Protein AF-A0A8R1XXV8-F1 (afdb_monomer)

Solvent-accessible surface area (backbone atoms only — not comparable to full-atom values): 10589 Å² total; per-residue (Å²): 92,75,83,50,102,50,35,38,45,46,44,66,34,34,27,50,79,80,48,73,42,49,22,69,59,52,42,51,53,48,39,52,54,52,33,52,40,26,47,53,42,43,49,45,31,54,52,20,37,74,75,70,74,32,57,32,70,28,50,42,78,75,54,98,82,57,48,75,69,52,54,56,38,22,36,42,62,72,70,32,33,68,46,43,58,30,70,58,73,68,41,67,31,32,69,55,31,68,75,61,43,18,51,68,57,51,56,46,28,54,53,45,33,52,22,33,52,44,33,51,47,27,75,75,75,42,85,74,62,66,76,53,44,46,57,30,53,51,46,45,48,53,49,43,49,49,52,50,51,53,46,62,72,41,43,67,42,49,52,54,47,63,72,52,83,74,49,70,67,58,51,49,27,50,50,47,25,51,49,46,52,52,52,46,47,51,46,39,50,45,45,50,30,33,49,52,44,53,58,78,70,109

Organism: Onchocerca volvulus (NCBI:txid6282)

Mean predicted aligned error: 5.81 Å

Secondary structure (DSSP, 8-state):
-EEETTEEE-SSEEEETTEEEEHHHHHHHHHHHHHHHHHHHHHHHHHHHHHHSSS---B----TT--HHHHHHHSBTTTTBSSHHHHHH--SB-HHHHHHTTHHHHHHHHHHHHHHHHHHHHHHT--S-GGGGHHHHHHHHHHHHHHHHHHHHHHHHHHHHHTS---HHHHHHHHHHHHHHHHHHHHHHHHHHHHHHHHTT-

pLDDT: mean 89.82, std 6.48, range [62.47, 97.38]

Nearest PDB structures (foldseek):
  6z0c-assembly4_D  TM=3.909E-01  e=2.240E+00  Escherichia coli
  6z0c-assembly1_A  TM=3.523E-01  e=3.822E+00  Escherichia coli
  6ye4-assembly1_C  TM=2.329E-01  e=4.212E+00  Serratia marcescens

Foldseek 3Di:
DCPDPAWDDALQWIGGNNDTDGLLVVLLVLLVVLLVLLVLQLVQQVVCCVPVVFRADAFLPDDPPDDPNNQSSPAPSLLLASCLCCVLVVDRGDPCCVPPSVPVVNVLSVQQSVLSVLVNCCSPPNVQPLVSLVSNLVSLVVSLVVSVVVCVVSVVSVVVQVVDDDDPVSVVSVVSSVCSSVSSVVSSVSSVSNSVSSVVVD

Structure (mmCIF, N/CA/C/O backbone):
data_AF-A0A8R1XXV8-F1
#
_entry.id   AF-A0A8R1XXV8-F1
#
loop_
_atom_site.group_PDB
_atom_site.id
_atom_site.type_symbol
_atom_site.label_atom_id
_atom_site.label_alt_id
_atom_site.label_comp_id
_atom_site.label_asym_id
_atom_site.label_entity_id
_atom_site.label_seq_id
_atom_site.pdbx_PDB_ins_code
_atom_site.Cartn_x
_atom_site.Cartn_y
_atom_site.Cartn_z
_atom_site.occupancy
_atom_site.B_iso_or_equiv
_atom_site.auth_seq_id
_atom_site.auth_comp_id
_atom_site.auth_asym_id
_atom_site.auth_atom_id
_atom_site.pdbx_PDB_model_num
ATOM 1 N N . MET A 1 1 ? -3.137 8.089 23.489 1.00 68.62 1 MET A N 1
ATOM 2 C CA . MET A 1 1 ? -1.876 8.784 23.150 1.00 68.62 1 MET A CA 1
ATOM 3 C C . MET A 1 1 ? -2.163 10.143 22.502 1.00 68.62 1 MET A C 1
ATOM 5 O O . MET A 1 1 ? -3.060 10.233 21.669 1.00 68.62 1 MET A O 1
ATOM 9 N N . LYS A 1 2 ? -1.438 11.207 22.876 1.00 65.62 2 LYS A N 1
ATOM 10 C CA . LYS A 1 2 ? -1.422 12.473 22.115 1.00 65.62 2 LYS A CA 1
ATOM 11 C C . LYS A 1 2 ? -0.234 12.408 21.154 1.00 65.62 2 LYS A C 1
ATOM 13 O O . LYS A 1 2 ? 0.890 12.350 21.632 1.00 65.62 2 LYS A O 1
ATOM 18 N N . LEU A 1 3 ? -0.485 12.356 19.846 1.00 62.47 3 LEU A N 1
ATOM 19 C CA . LEU A 1 3 ? 0.583 12.299 18.835 1.00 62.47 3 LEU A CA 1
ATOM 20 C C . LEU A 1 3 ? 1.080 13.703 18.474 1.00 62.47 3 LEU A C 1
ATOM 22 O O . LEU A 1 3 ? 2.276 13.967 18.469 1.00 62.47 3 LEU A O 1
ATOM 26 N N . CYS A 1 4 ? 0.145 14.617 18.215 1.00 63.75 4 CYS A N 1
ATOM 27 C CA . CYS A 1 4 ? 0.404 16.025 17.913 1.00 63.75 4 CYS A CA 1
ATOM 28 C C . CYS A 1 4 ? -0.626 16.905 18.636 1.00 63.75 4 CYS A C 1
ATOM 30 O O . CYS A 1 4 ? -1.601 16.392 19.190 1.00 63.75 4 CYS A O 1
ATOM 32 N N . LEU A 1 5 ? -0.456 18.232 18.576 1.00 66.81 5 LEU A N 1
ATOM 33 C CA . LEU A 1 5 ? -1.393 19.217 19.149 1.00 66.81 5 LEU A CA 1
ATOM 34 C C . LEU A 1 5 ? -2.860 18.982 18.734 1.00 66.81 5 LEU A C 1
ATOM 36 O O . LEU A 1 5 ? -3.768 19.283 19.504 1.00 66.81 5 LEU A O 1
ATOM 40 N N . PHE A 1 6 ? -3.089 18.393 17.556 1.00 76.81 6 PHE A N 1
ATOM 41 C CA . PHE A 1 6 ? -4.417 18.229 16.960 1.00 76.81 6 PHE A CA 1
ATOM 42 C C . PHE A 1 6 ? -4.928 16.784 16.879 1.00 76.81 6 PHE A C 1
ATOM 44 O O . PHE A 1 6 ? -6.094 16.585 16.539 1.00 76.81 6 PHE A O 1
ATOM 51 N N . ILE A 1 7 ? -4.089 15.781 17.171 1.00 80.81 7 ILE A N 1
ATOM 52 C CA . ILE A 1 7 ? -4.438 14.361 17.008 1.00 80.81 7 ILE A CA 1
ATOM 53 C C . ILE A 1 7 ? -4.353 13.654 18.357 1.00 80.81 7 ILE A C 1
ATOM 55 O O . ILE A 1 7 ? -3.270 13.456 18.919 1.00 80.81 7 ILE A O 1
ATOM 59 N N . ILE A 1 8 ? -5.515 13.242 18.860 1.00 82.69 8 ILE A N 1
ATOM 60 C CA . ILE A 1 8 ? -5.643 12.470 20.095 1.00 82.69 8 ILE A CA 1
ATOM 61 C C . ILE A 1 8 ? -6.236 11.115 19.749 1.00 82.69 8 ILE A C 1
ATOM 63 O O . ILE A 1 8 ? -7.421 11.012 19.435 1.00 82.69 8 ILE A O 1
ATOM 67 N N . ILE A 1 9 ? -5.429 10.069 19.875 1.00 81.19 9 ILE A N 1
ATOM 68 C CA . ILE A 1 9 ? -5.893 8.693 19.725 1.00 81.19 9 ILE A CA 1
ATOM 69 C C . ILE A 1 9 ? -6.275 8.173 21.112 1.00 81.19 9 ILE A C 1
ATOM 71 O O . ILE A 1 9 ? -5.439 8.128 22.021 1.00 81.19 9 ILE A O 1
ATOM 75 N N . LYS A 1 10 ? -7.549 7.825 21.301 1.00 82.75 10 LYS A N 1
ATOM 76 C CA . LYS A 1 10 ? -8.041 7.064 22.460 1.00 82.75 10 LYS A CA 1
ATOM 77 C C . LYS A 1 10 ? -8.450 5.670 21.986 1.00 82.75 10 LYS A C 1
ATOM 79 O O . LYS A 1 10 ? -8.710 5.493 20.801 1.00 82.75 10 LYS A O 1
ATOM 84 N N . GLU A 1 11 ? -8.605 4.730 22.914 1.00 80.06 11 GLU A N 1
ATOM 85 C CA . GLU A 1 11 ? -8.967 3.336 22.605 1.00 80.06 11 GLU A CA 1
ATOM 86 C C . GLU A 1 11 ? -10.238 3.224 21.739 1.00 80.06 11 GLU A C 1
ATOM 88 O O . GLU A 1 11 ? -10.253 2.584 20.689 1.00 80.06 11 GLU A O 1
ATOM 93 N N . LYS A 1 12 ? -11.312 3.934 22.109 1.00 84.12 12 LYS A N 1
ATOM 94 C CA . LYS A 1 12 ? -12.592 3.877 21.377 1.00 84.12 12 LYS A CA 1
ATOM 95 C C . LYS A 1 12 ? -12.639 4.774 20.133 1.00 84.12 12 LYS A C 1
ATOM 97 O O . LYS A 1 12 ? -13.215 4.391 19.111 1.00 84.12 12 LYS A O 1
ATOM 102 N N . ASN A 1 13 ? -12.104 5.988 20.246 1.00 87.25 13 ASN A N 1
ATOM 103 C CA . ASN A 1 13 ? -12.256 7.051 19.255 1.00 87.25 13 ASN A CA 1
ATOM 104 C C . ASN A 1 13 ? -10.939 7.805 19.059 1.00 87.25 13 ASN A C 1
ATOM 106 O O . ASN A 1 13 ? -10.242 8.112 20.027 1.00 87.25 13 ASN A O 1
ATOM 110 N N . THR A 1 14 ? -10.685 8.221 17.827 1.00 88.88 14 THR A N 1
ATOM 111 C CA . THR A 1 14 ? -9.602 9.133 17.474 1.00 88.88 14 THR A CA 1
ATOM 112 C C . THR A 1 14 ? -10.196 10.492 17.155 1.00 88.88 14 THR A C 1
ATOM 114 O O . THR A 1 14 ? -11.121 10.599 16.353 1.00 88.88 14 THR A O 1
ATOM 117 N N . SER A 1 15 ? -9.682 11.528 17.813 1.00 84.50 15 SER A N 1
ATOM 118 C CA . SER A 1 15 ? -10.044 12.914 17.541 1.00 84.50 15 SER A CA 1
ATOM 119 C C . SER A 1 15 ? -8.990 13.556 16.650 1.00 84.50 15 SER A C 1
ATOM 121 O O . SER A 1 15 ? -7.817 13.592 17.029 1.00 84.50 15 SER A O 1
ATOM 123 N N . VAL A 1 16 ? -9.413 14.064 15.492 1.00 81.25 16 VAL A N 1
ATOM 124 C CA . VAL A 1 16 ? -8.580 14.836 14.561 1.00 81.25 16 VAL A CA 1
ATOM 125 C C . VAL A 1 16 ? -9.166 16.237 14.463 1.00 81.25 16 VAL A C 1
ATOM 127 O O . VAL A 1 16 ? -10.311 16.394 14.046 1.00 81.25 16 VAL A O 1
ATOM 130 N N . CYS A 1 17 ? -8.414 17.256 14.883 1.00 79.94 17 CYS A N 1
ATOM 131 C CA . CYS A 1 17 ? -8.843 18.662 14.833 1.00 79.94 17 CYS A CA 1
ATOM 132 C C . CYS A 1 17 ? -10.233 18.914 15.467 1.00 79.94 17 CYS A C 1
ATOM 134 O O . CYS A 1 17 ? -10.994 19.754 15.000 1.00 79.94 17 CYS A O 1
ATOM 136 N N . GLY A 1 18 ? -10.582 18.162 16.520 1.00 78.38 18 GLY A N 1
ATOM 137 C CA . GLY A 1 18 ? -11.871 18.254 17.220 1.00 78.38 18 GLY A CA 1
ATOM 138 C C . GLY A 1 18 ? -12.952 17.275 16.740 1.00 78.38 18 GLY A C 1
ATOM 139 O O . GLY A 1 18 ? -13.916 17.041 17.469 1.00 78.38 18 GLY A O 1
ATOM 140 N N . LEU A 1 19 ? -12.785 16.638 15.576 1.00 83.81 19 LEU A N 1
ATOM 141 C CA . LEU A 1 19 ? -13.710 15.625 15.064 1.00 83.81 19 LEU A CA 1
ATOM 142 C C . LEU A 1 19 ? -13.379 14.251 15.651 1.00 83.81 19 LEU A C 1
ATOM 144 O O . LEU A 1 19 ? -12.350 13.659 15.332 1.00 83.81 19 LEU A O 1
ATOM 148 N N . SER A 1 20 ? -14.269 13.732 16.497 1.00 86.69 20 SER A N 1
ATOM 149 C CA . SER A 1 20 ? -14.131 12.419 17.136 1.00 86.69 20 SER A CA 1
ATOM 150 C C . SER A 1 20 ? -14.748 11.324 16.268 1.00 86.69 20 SER A C 1
ATOM 152 O O . SER A 1 20 ? -15.971 11.213 16.165 1.00 86.69 20 SER A O 1
ATOM 154 N N . LEU A 1 21 ? -13.904 10.493 15.661 1.00 89.00 21 LEU A N 1
ATOM 155 C CA . LEU A 1 21 ? -14.309 9.354 14.843 1.00 89.00 21 LEU A CA 1
ATOM 156 C C . LEU A 1 21 ? -14.061 8.050 15.601 1.00 89.00 21 LEU A C 1
ATOM 158 O O . LEU A 1 21 ? -13.032 7.869 16.250 1.00 89.00 21 LEU A O 1
ATOM 162 N N . LYS A 1 22 ? -15.011 7.113 15.523 1.00 90.75 22 LYS A N 1
ATOM 163 C CA . LYS A 1 22 ? -14.844 5.783 16.130 1.00 90.75 22 LYS A CA 1
ATOM 164 C C . LYS A 1 22 ? -13.737 5.029 15.401 1.00 90.75 22 LYS A C 1
ATOM 166 O O . LYS A 1 22 ? -13.814 4.892 14.178 1.00 90.75 22 LYS A O 1
ATOM 171 N N . ASN A 1 23 ? -12.798 4.447 16.147 1.00 90.75 23 ASN A N 1
ATOM 172 C CA . ASN A 1 23 ? -11.643 3.757 15.566 1.00 90.75 23 ASN A CA 1
ATOM 173 C C . ASN A 1 23 ? -12.057 2.631 14.617 1.00 90.75 23 ASN A C 1
ATOM 175 O O . ASN A 1 23 ? -11.465 2.497 13.560 1.00 90.75 23 ASN A O 1
ATOM 179 N N . ARG A 1 24 ? -13.157 1.916 14.903 1.00 91.69 24 ARG A N 1
ATOM 180 C CA . ARG A 1 24 ? -13.710 0.904 13.985 1.00 91.69 24 ARG A CA 1
ATOM 181 C C . ARG A 1 24 ? -13.948 1.442 12.567 1.00 91.69 24 ARG A C 1
ATOM 183 O O . ARG A 1 24 ? -13.602 0.768 11.607 1.00 91.69 24 ARG A O 1
ATOM 190 N N . HIS A 1 25 ? -14.538 2.632 12.425 1.00 93.19 25 HIS A N 1
ATOM 191 C CA . HIS A 1 25 ? -14.833 3.198 11.101 1.00 93.19 25 HIS A CA 1
ATOM 192 C C . HIS A 1 25 ? -13.556 3.652 10.402 1.00 93.19 25 HIS A C 1
ATOM 194 O O . HIS A 1 25 ? -13.398 3.410 9.212 1.00 93.19 25 HIS A O 1
ATOM 200 N N . LEU A 1 26 ? -12.632 4.253 11.155 1.00 93.81 26 LEU A N 1
ATOM 201 C CA . LEU A 1 26 ? -11.317 4.606 10.636 1.00 93.81 26 LEU A CA 1
ATOM 202 C C . LEU A 1 26 ? -10.571 3.364 10.144 1.00 93.81 26 LEU A C 1
ATOM 204 O O . LEU A 1 26 ? -10.103 3.363 9.014 1.00 93.81 26 LEU A O 1
ATOM 208 N N . CYS A 1 27 ? -10.536 2.286 10.931 1.00 95.00 27 CYS A N 1
ATOM 209 C CA . CYS A 1 27 ? -9.932 1.020 10.526 1.00 95.00 27 CYS A CA 1
ATOM 210 C C . CYS A 1 27 ? -10.563 0.469 9.247 1.00 95.00 27 CYS A C 1
ATOM 212 O O . CYS A 1 27 ? -9.825 0.010 8.391 1.00 95.00 27 CYS A O 1
ATOM 214 N N . ILE A 1 28 ? -11.892 0.531 9.086 1.00 95.31 28 ILE A N 1
ATOM 215 C CA . ILE A 1 28 ? -12.554 0.087 7.847 1.00 95.31 28 ILE A CA 1
ATOM 216 C C . ILE A 1 28 ? -12.080 0.930 6.659 1.00 95.31 28 ILE A C 1
ATOM 218 O O . ILE A 1 28 ? -11.680 0.372 5.644 1.00 95.31 28 ILE A O 1
ATOM 222 N N . ILE A 1 29 ? -12.089 2.259 6.785 1.00 95.88 29 ILE A N 1
ATOM 223 C CA . ILE A 1 29 ? -11.677 3.168 5.706 1.00 95.88 29 ILE A CA 1
ATOM 224 C C . ILE A 1 29 ? -10.211 2.928 5.332 1.00 95.88 29 ILE A C 1
ATOM 226 O O . ILE A 1 29 ? -9.900 2.724 4.160 1.00 95.88 29 ILE A O 1
ATOM 230 N N . PHE A 1 30 ? -9.315 2.903 6.319 1.00 96.19 30 PHE A N 1
ATOM 231 C CA . PHE A 1 30 ? -7.892 2.667 6.093 1.00 96.19 30 PHE A CA 1
ATOM 232 C C . PHE A 1 30 ? -7.615 1.269 5.536 1.00 96.19 30 PHE A C 1
ATOM 234 O O . PHE A 1 30 ? -6.817 1.138 4.613 1.00 96.19 30 PHE A O 1
ATOM 241 N N . ALA A 1 31 ? -8.310 0.241 6.032 1.00 96.62 31 ALA A N 1
ATOM 242 C CA . ALA A 1 31 ? -8.183 -1.115 5.518 1.00 96.62 31 ALA A CA 1
ATOM 243 C C . ALA A 1 31 ? -8.644 -1.211 4.061 1.00 96.62 31 ALA A C 1
ATOM 245 O O . ALA A 1 31 ? -7.959 -1.852 3.277 1.00 96.62 31 ALA A O 1
ATOM 246 N N . ILE A 1 32 ? -9.741 -0.547 3.669 1.00 97.38 32 ILE A N 1
ATOM 247 C CA . ILE A 1 32 ? -10.183 -0.499 2.265 1.00 97.38 32 ILE A CA 1
ATOM 248 C C . ILE A 1 32 ? -9.123 0.184 1.398 1.00 97.38 32 ILE A C 1
ATOM 250 O O . ILE A 1 32 ? -8.724 -0.370 0.378 1.00 97.38 32 ILE A O 1
ATOM 254 N N . LEU A 1 33 ? -8.643 1.364 1.802 1.00 96.44 33 LEU A N 1
ATOM 255 C CA . LEU A 1 33 ? -7.650 2.113 1.029 1.00 96.44 33 LEU A CA 1
ATOM 256 C C . LEU A 1 33 ? -6.349 1.318 0.860 1.00 96.44 33 LEU A C 1
ATOM 258 O O . LEU A 1 33 ? -5.871 1.159 -0.260 1.00 96.44 33 LEU A O 1
ATOM 262 N N . GLN A 1 34 ? -5.816 0.752 1.944 1.00 96.38 34 GLN A N 1
ATOM 263 C CA . GLN A 1 34 ? -4.594 -0.047 1.882 1.00 96.38 34 GLN A CA 1
ATOM 264 C C . GLN A 1 34 ? -4.808 -1.371 1.136 1.00 96.38 34 GLN A C 1
ATOM 266 O O . GLN A 1 34 ? -3.904 -1.837 0.445 1.00 96.38 34 GLN A O 1
ATOM 271 N N . PHE A 1 35 ? -6.003 -1.963 1.216 1.00 97.12 35 PHE A N 1
ATOM 272 C CA . PHE A 1 35 ? -6.349 -3.157 0.448 1.00 97.12 35 PHE A CA 1
ATOM 273 C C . PHE A 1 35 ? -6.348 -2.871 -1.054 1.00 97.12 35 PHE A C 1
ATOM 275 O O . PHE A 1 35 ? -5.814 -3.669 -1.817 1.00 97.12 35 PHE A O 1
ATOM 282 N N . LEU A 1 36 ? -6.867 -1.717 -1.485 1.00 96.94 36 LEU A N 1
ATOM 283 C CA . LEU A 1 36 ? -6.808 -1.302 -2.889 1.00 96.94 36 LEU A CA 1
ATOM 284 C C . LEU A 1 36 ? -5.366 -1.098 -3.367 1.00 96.94 36 LEU A C 1
ATOM 286 O O . LEU A 1 36 ? -5.025 -1.539 -4.464 1.00 96.94 36 LEU A O 1
ATOM 290 N N . VAL A 1 37 ? -4.508 -0.484 -2.547 1.00 96.06 37 VAL A N 1
ATOM 291 C CA . VAL A 1 37 ? -3.074 -0.315 -2.848 1.00 96.06 37 VAL A CA 1
ATOM 292 C C . VAL A 1 37 ? -2.387 -1.677 -2.990 1.00 96.06 37 VAL A C 1
ATOM 294 O O . VAL A 1 37 ? -1.725 -1.936 -3.996 1.00 96.06 37 VAL A O 1
ATOM 297 N N . ALA A 1 38 ? -2.594 -2.581 -2.028 1.00 96.00 38 ALA A N 1
ATOM 298 C CA . ALA A 1 38 ? -2.012 -3.922 -2.041 1.00 96.00 38 ALA A CA 1
ATOM 299 C C . ALA A 1 38 ? -2.508 -4.766 -3.225 1.00 96.00 38 ALA A C 1
ATOM 301 O O . ALA A 1 38 ? -1.705 -5.413 -3.898 1.00 96.00 38 ALA A O 1
ATOM 302 N N . LEU A 1 39 ? -3.804 -4.698 -3.541 1.00 96.19 39 LEU A N 1
ATOM 303 C CA . LEU A 1 39 ? -4.392 -5.396 -4.681 1.00 96.19 39 LEU A CA 1
ATOM 304 C C . LEU A 1 39 ? -3.868 -4.845 -6.010 1.00 96.19 39 LEU A C 1
ATOM 306 O O . LEU A 1 39 ? -3.536 -5.619 -6.903 1.00 96.19 39 LEU A O 1
ATOM 310 N N . THR A 1 40 ? -3.733 -3.524 -6.131 1.00 96.12 40 THR A N 1
ATOM 311 C CA . THR A 1 40 ? -3.143 -2.887 -7.318 1.00 96.12 40 THR A CA 1
ATOM 312 C C . THR A 1 40 ? -1.698 -3.344 -7.513 1.00 96.12 40 THR A C 1
ATOM 314 O O . THR A 1 40 ? -1.315 -3.707 -8.623 1.00 96.12 40 THR A O 1
ATOM 317 N N . SER A 1 41 ? -0.914 -3.425 -6.435 1.00 95.12 41 SER A N 1
ATOM 318 C CA . SER A 1 41 ? 0.448 -3.964 -6.498 1.00 95.12 41 SER A CA 1
ATOM 319 C C . SER A 1 41 ? 0.478 -5.454 -6.854 1.00 95.12 41 SER A C 1
ATOM 321 O O . SER A 1 41 ? 1.336 -5.895 -7.614 1.00 95.12 41 SER A O 1
ATOM 323 N N . LEU A 1 42 ? -0.481 -6.248 -6.374 1.00 95.25 42 LEU A N 1
ATOM 324 C CA . LEU A 1 42 ? -0.606 -7.651 -6.773 1.00 95.25 42 LEU A CA 1
ATOM 325 C C . LEU A 1 42 ? -0.934 -7.788 -8.272 1.00 95.25 42 LEU A C 1
ATOM 327 O O . LEU A 1 42 ? -0.403 -8.672 -8.943 1.00 95.25 42 LEU A O 1
ATOM 331 N N . ILE A 1 43 ? -1.750 -6.879 -8.818 1.00 95.50 43 ILE A N 1
ATOM 332 C CA . ILE A 1 43 ? -2.039 -6.803 -10.257 1.00 95.50 43 ILE A CA 1
ATOM 333 C C . ILE A 1 43 ? -0.775 -6.450 -11.058 1.00 95.50 43 ILE A C 1
ATOM 335 O O . ILE A 1 43 ? -0.589 -7.013 -12.136 1.00 95.50 43 ILE A O 1
ATOM 339 N N . GLN A 1 44 ? 0.127 -5.601 -10.541 1.00 94.94 44 GLN A N 1
ATOM 340 C CA . GLN A 1 44 ? 1.428 -5.345 -11.188 1.00 94.94 44 GLN A CA 1
ATOM 341 C C . GLN A 1 44 ? 2.232 -6.639 -11.360 1.00 94.94 44 GLN A C 1
ATOM 343 O O . GLN A 1 44 ? 2.742 -6.903 -12.448 1.00 94.94 44 GLN A O 1
ATOM 348 N N . HIS A 1 45 ? 2.288 -7.480 -10.323 1.00 94.62 45 HIS A N 1
ATOM 349 C CA . HIS A 1 45 ? 2.947 -8.786 -10.403 1.00 94.62 45 HIS A CA 1
ATOM 350 C C . HIS A 1 45 ? 2.253 -9.725 -11.396 1.00 94.62 45 HIS A C 1
ATOM 352 O O . HIS A 1 45 ? 2.919 -10.334 -12.231 1.00 94.62 45 HIS A O 1
ATOM 358 N N . ALA A 1 46 ? 0.920 -9.818 -11.357 1.00 94.00 46 ALA A N 1
ATOM 359 C CA . ALA A 1 46 ? 0.162 -10.650 -12.292 1.00 94.00 46 ALA A CA 1
ATOM 360 C C . ALA A 1 46 ? 0.408 -10.241 -13.756 1.00 94.00 46 ALA A C 1
ATOM 362 O O . ALA A 1 46 ? 0.674 -11.092 -14.605 1.00 94.00 46 ALA A O 1
ATOM 363 N N . TYR A 1 47 ? 0.390 -8.936 -14.037 1.00 94.56 47 TYR A N 1
ATOM 364 C CA . TYR A 1 47 ? 0.666 -8.390 -15.363 1.00 94.56 47 TYR A CA 1
ATOM 365 C C . TYR A 1 47 ? 2.120 -8.628 -15.799 1.00 94.56 47 TYR A C 1
ATOM 367 O O . TYR A 1 47 ? 2.363 -9.053 -16.930 1.00 94.56 47 TYR A O 1
ATOM 375 N N . SER A 1 48 ? 3.086 -8.424 -14.895 1.00 94.06 48 SER A N 1
ATOM 376 C CA . SER A 1 48 ? 4.502 -8.711 -15.149 1.00 94.06 48 SER A CA 1
ATOM 377 C C . SER A 1 48 ? 4.729 -10.179 -15.512 1.00 94.06 48 SER A C 1
ATOM 379 O O . SER A 1 48 ? 5.370 -10.473 -16.520 1.00 94.06 48 SER A O 1
ATOM 381 N N . MET A 1 49 ? 4.154 -11.106 -14.742 1.00 93.75 49 MET A N 1
ATOM 382 C CA . MET A 1 49 ? 4.286 -12.539 -15.005 1.00 93.75 49 MET A CA 1
ATOM 383 C C . MET A 1 49 ? 3.667 -12.924 -16.348 1.00 93.75 49 MET A C 1
ATOM 385 O O . MET A 1 49 ? 4.272 -13.683 -17.099 1.00 93.75 49 MET A O 1
ATOM 389 N N . GLN A 1 50 ? 2.500 -12.368 -16.685 1.00 93.25 50 GLN A N 1
ATOM 390 C CA . GLN A 1 50 ? 1.814 -12.679 -17.937 1.00 93.25 50 GLN A CA 1
ATOM 391 C C . GLN A 1 50 ? 2.560 -12.158 -19.174 1.00 93.25 50 GLN A C 1
ATOM 393 O O . GLN A 1 50 ? 2.579 -12.833 -20.202 1.00 93.25 50 GLN A O 1
ATOM 398 N N . LYS A 1 51 ? 3.138 -10.952 -19.106 1.00 92.62 51 LYS A N 1
ATOM 399 C CA . LYS A 1 51 ? 3.741 -10.290 -20.274 1.00 92.62 51 LYS A CA 1
ATOM 400 C C . LYS A 1 51 ? 5.248 -10.501 -20.393 1.00 92.62 51 LYS A C 1
ATOM 402 O O . LYS A 1 51 ? 5.752 -10.660 -21.501 1.00 92.62 51 LYS A O 1
ATOM 407 N N . HIS A 1 52 ? 5.964 -10.475 -19.273 1.00 90.88 52 HIS A N 1
ATOM 408 C CA . HIS A 1 52 ? 7.427 -10.484 -19.237 1.00 90.88 52 HIS A CA 1
ATOM 409 C C . HIS A 1 52 ? 8.013 -11.814 -18.743 1.00 90.88 52 HIS A C 1
ATOM 411 O O . HIS A 1 52 ? 9.227 -11.981 -18.799 1.00 90.88 52 HIS A O 1
ATOM 417 N N . ASN A 1 53 ? 7.185 -12.766 -18.282 1.00 90.12 53 ASN A N 1
ATOM 418 C CA . ASN A 1 53 ? 7.624 -14.013 -17.631 1.00 90.12 53 ASN A CA 1
ATOM 419 C C . ASN A 1 53 ? 8.572 -13.786 -16.437 1.00 90.12 53 ASN A C 1
ATOM 421 O O . ASN A 1 53 ? 9.344 -14.668 -16.063 1.00 90.12 53 ASN A O 1
ATOM 425 N N . THR A 1 54 ? 8.512 -12.607 -15.823 1.00 90.94 54 THR A N 1
ATOM 426 C CA . THR A 1 54 ? 9.269 -12.253 -14.622 1.00 90.94 54 THR A CA 1
ATOM 427 C C . THR A 1 54 ? 8.311 -11.825 -13.521 1.00 90.94 54 THR A C 1
ATOM 429 O O . THR A 1 54 ? 7.209 -11.334 -13.781 1.00 90.94 54 THR A O 1
ATOM 432 N N . ILE A 1 55 ? 8.731 -12.011 -12.270 1.00 89.44 55 ILE A N 1
ATOM 433 C CA . ILE A 1 55 ? 7.893 -11.731 -11.098 1.00 89.44 55 ILE A CA 1
ATOM 434 C C . ILE A 1 55 ? 7.567 -10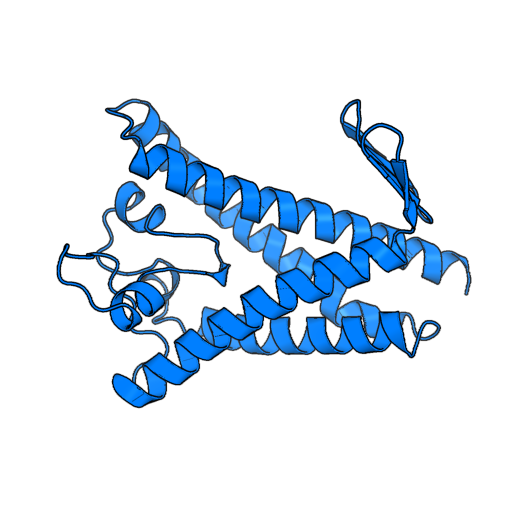.238 -11.007 1.00 89.44 55 ILE A C 1
ATOM 436 O O . ILE A 1 55 ? 6.432 -9.874 -10.689 1.00 89.44 55 ILE A O 1
ATOM 440 N N . PHE A 1 56 ? 8.539 -9.373 -11.306 1.00 89.31 56 PHE A N 1
ATOM 441 C CA . PHE A 1 56 ? 8.333 -7.931 -11.331 1.00 89.31 56 PHE A CA 1
ATOM 442 C C . PHE A 1 56 ? 9.314 -7.200 -12.264 1.00 89.31 56 PHE A C 1
ATOM 444 O O . PHE A 1 56 ? 10.348 -6.702 -11.837 1.00 89.31 56 PHE A O 1
ATOM 451 N N . ALA A 1 57 ? 8.979 -7.092 -13.550 1.00 87.88 57 ALA A N 1
ATOM 452 C CA . ALA A 1 57 ? 9.707 -6.267 -14.511 1.00 87.88 57 ALA A CA 1
ATOM 453 C C . ALA A 1 57 ? 9.390 -4.778 -14.305 1.00 87.88 57 ALA A C 1
ATOM 455 O O . ALA A 1 57 ? 8.494 -4.240 -14.954 1.00 87.88 57 ALA A O 1
ATOM 456 N N . CYS A 1 58 ? 10.138 -4.106 -13.429 1.00 88.25 58 CYS A N 1
ATOM 457 C CA . CYS A 1 58 ? 10.082 -2.651 -13.307 1.00 88.25 58 CYS A CA 1
ATOM 458 C C . CYS A 1 58 ? 11.339 -1.989 -13.865 1.00 88.25 58 CYS A C 1
ATOM 460 O O . CYS A 1 58 ? 12.439 -2.186 -13.346 1.00 88.25 58 CYS A O 1
ATOM 462 N N . GLN A 1 59 ? 11.135 -1.117 -14.850 1.00 87.12 59 GLN A N 1
ATOM 463 C CA . GLN A 1 59 ? 12.136 -0.174 -15.334 1.00 87.12 59 GLN A CA 1
ATOM 464 C C . GLN A 1 59 ? 11.682 1.237 -14.972 1.00 87.12 59 GLN A C 1
ATOM 466 O O . GLN A 1 59 ? 10.612 1.671 -15.388 1.00 87.12 59 GLN A O 1
ATOM 471 N N . SER A 1 60 ? 12.486 1.950 -14.186 1.00 80.75 60 SER A N 1
ATOM 472 C CA . SER A 1 60 ? 12.160 3.301 -13.712 1.00 80.75 60 SER A CA 1
ATOM 473 C C . SER A 1 60 ? 12.466 4.390 -14.744 1.00 80.75 60 SER A C 1
ATOM 475 O O . SER A 1 60 ? 12.010 5.525 -14.600 1.00 80.75 60 SER A O 1
ATOM 477 N N . ASN A 1 61 ? 13.218 4.055 -15.797 1.00 79.56 61 ASN A N 1
ATOM 478 C CA . ASN A 1 61 ? 13.585 4.978 -16.864 1.00 79.56 61 ASN A CA 1
ATOM 479 C C . ASN A 1 61 ? 12.408 5.200 -17.830 1.00 79.56 61 ASN A C 1
ATOM 481 O O . ASN A 1 61 ? 12.318 4.582 -18.892 1.00 79.56 61 ASN A O 1
ATOM 485 N N . LEU A 1 62 ? 11.477 6.062 -17.428 1.00 80.44 62 LEU A N 1
ATOM 486 C CA . LEU A 1 62 ? 10.328 6.441 -18.241 1.00 80.44 62 LEU A CA 1
ATOM 487 C C . LEU A 1 62 ? 10.729 7.477 -19.297 1.00 80.44 62 LEU A C 1
ATOM 489 O O . LEU A 1 62 ? 11.255 8.543 -18.990 1.00 80.44 62 LEU A O 1
ATOM 493 N N . THR A 1 63 ? 10.413 7.180 -20.556 1.00 80.94 63 THR A N 1
ATOM 494 C CA . THR A 1 63 ? 10.481 8.139 -21.669 1.00 80.94 63 THR A CA 1
ATOM 495 C C . THR A 1 63 ? 9.130 8.833 -21.867 1.00 80.94 63 THR A C 1
ATOM 497 O O . THR A 1 63 ? 8.093 8.291 -21.480 1.00 80.94 63 THR A O 1
ATOM 500 N N . THR A 1 64 ? 9.096 9.997 -22.525 1.00 79.19 64 THR A N 1
ATOM 501 C CA . THR A 1 64 ? 7.838 10.705 -22.855 1.00 79.19 64 THR A CA 1
ATOM 502 C C . THR A 1 64 ? 6.898 9.901 -23.764 1.00 79.19 64 THR A C 1
ATOM 504 O O . THR A 1 64 ? 5.711 10.204 -23.834 1.00 79.19 64 THR A O 1
ATOM 507 N N . SER A 1 65 ? 7.407 8.863 -24.433 1.00 84.25 65 SER A N 1
ATOM 508 C CA . SER A 1 65 ? 6.650 7.929 -25.274 1.00 84.25 65 SER A CA 1
ATOM 509 C C . SER A 1 65 ? 6.177 6.661 -24.552 1.00 84.25 65 SER A C 1
ATOM 511 O O . SER A 1 65 ? 5.620 5.779 -25.204 1.00 84.25 65 SER A O 1
ATOM 513 N N . SER A 1 66 ? 6.418 6.531 -23.244 1.00 85.94 66 SER A N 1
ATOM 514 C CA . SER A 1 66 ? 6.085 5.304 -22.507 1.00 85.94 66 SER A CA 1
ATOM 515 C C . SER A 1 66 ? 4.576 5.080 -22.463 1.00 85.94 66 SER A C 1
ATOM 517 O O . SER A 1 66 ? 3.786 5.994 -22.225 1.00 85.94 66 SER A O 1
ATOM 519 N N . THR A 1 67 ? 4.164 3.837 -22.672 1.00 89.81 67 THR A N 1
ATOM 520 C CA . THR A 1 67 ? 2.759 3.440 -22.597 1.00 89.81 67 THR A CA 1
ATOM 521 C C . THR A 1 67 ? 2.258 3.462 -21.151 1.00 89.81 67 THR A C 1
ATOM 523 O O . THR A 1 67 ? 3.019 3.257 -20.206 1.00 89.81 67 THR A O 1
ATOM 526 N N . ALA A 1 68 ? 0.945 3.625 -20.953 1.00 87.94 68 ALA A N 1
ATOM 527 C CA . ALA A 1 68 ? 0.344 3.596 -19.614 1.00 87.94 68 ALA A CA 1
ATOM 528 C C . ALA A 1 68 ? 0.664 2.301 -18.837 1.00 87.94 68 ALA A C 1
ATOM 530 O O . ALA A 1 68 ? 0.770 2.321 -17.615 1.00 87.94 68 ALA A O 1
ATOM 531 N N . ALA A 1 69 ? 0.854 1.180 -19.538 1.00 88.50 69 ALA A N 1
ATOM 532 C CA . ALA A 1 69 ? 1.206 -0.092 -18.917 1.00 88.50 69 ALA A CA 1
ATOM 533 C C . ALA A 1 69 ? 2.683 -0.171 -18.485 1.00 88.50 69 ALA A C 1
ATOM 535 O O . ALA A 1 69 ? 2.990 -0.819 -17.488 1.00 88.50 69 ALA A O 1
ATOM 536 N N . GLU A 1 70 ? 3.590 0.490 -19.207 1.00 88.75 70 GLU A N 1
ATOM 537 C CA . GLU A 1 70 ? 4.991 0.642 -18.789 1.00 88.75 70 GLU A CA 1
ATOM 538 C C . GLU A 1 70 ? 5.089 1.584 -17.591 1.00 88.75 70 GLU A C 1
ATOM 540 O O . GLU A 1 70 ? 5.740 1.245 -16.609 1.00 88.75 70 GLU A O 1
ATOM 545 N N . MET A 1 71 ? 4.351 2.702 -17.610 1.00 89.50 71 MET A N 1
ATOM 546 C CA . MET A 1 71 ? 4.225 3.592 -16.450 1.00 89.50 71 MET A CA 1
ATOM 547 C C . MET A 1 71 ? 3.672 2.859 -15.227 1.00 89.50 71 MET A C 1
ATOM 549 O O . MET A 1 71 ? 4.177 3.029 -14.122 1.00 89.50 71 MET A O 1
ATOM 553 N N . PHE A 1 72 ? 2.665 2.004 -15.423 1.00 91.56 72 PHE A N 1
ATOM 554 C CA . PHE A 1 72 ? 2.113 1.189 -14.349 1.00 91.56 72 PHE A CA 1
ATOM 555 C C . PHE A 1 72 ? 3.164 0.268 -13.729 1.00 91.56 72 PHE A C 1
ATOM 557 O O . PHE A 1 72 ? 3.198 0.168 -12.514 1.00 91.56 72 PHE A O 1
ATOM 564 N N . LEU A 1 73 ? 4.032 -0.379 -14.512 1.00 92.00 73 LEU A N 1
ATOM 565 C CA . LEU A 1 73 ? 5.100 -1.236 -13.976 1.00 92.00 73 LEU A CA 1
ATOM 566 C C . LEU A 1 73 ? 6.294 -0.455 -13.405 1.00 92.00 73 LEU A C 1
ATOM 568 O O . LEU A 1 73 ? 6.972 -0.968 -12.521 1.00 92.00 73 LEU A O 1
ATOM 572 N N . ALA A 1 74 ? 6.537 0.769 -13.879 1.00 90.44 74 ALA A N 1
ATOM 573 C CA . ALA A 1 74 ? 7.646 1.619 -13.446 1.00 90.44 74 ALA A CA 1
ATOM 574 C C . ALA A 1 74 ? 7.484 2.197 -12.030 1.00 90.44 74 ALA A C 1
ATOM 576 O O . ALA A 1 74 ? 8.460 2.661 -11.440 1.00 90.44 74 ALA A O 1
ATOM 577 N N . TYR A 1 75 ? 6.264 2.194 -11.485 1.00 90.88 75 TYR A N 1
ATOM 578 C CA . TYR A 1 75 ? 5.975 2.719 -10.153 1.00 90.88 75 TYR A CA 1
ATOM 579 C C . TYR A 1 75 ? 5.865 1.608 -9.111 1.00 90.88 75 TYR A C 1
ATOM 581 O O . TYR A 1 75 ? 5.134 0.632 -9.278 1.00 90.88 75 TYR A O 1
ATOM 589 N N . ASP A 1 76 ? 6.531 1.774 -7.973 1.00 91.12 76 ASP A N 1
ATOM 590 C CA . ASP A 1 76 ? 6.353 0.903 -6.818 1.00 91.12 76 ASP A CA 1
ATOM 591 C C . ASP A 1 76 ? 5.204 1.427 -5.945 1.00 91.12 76 ASP A C 1
ATOM 593 O O . ASP A 1 76 ? 5.380 2.182 -4.986 1.00 91.12 76 ASP A O 1
ATOM 597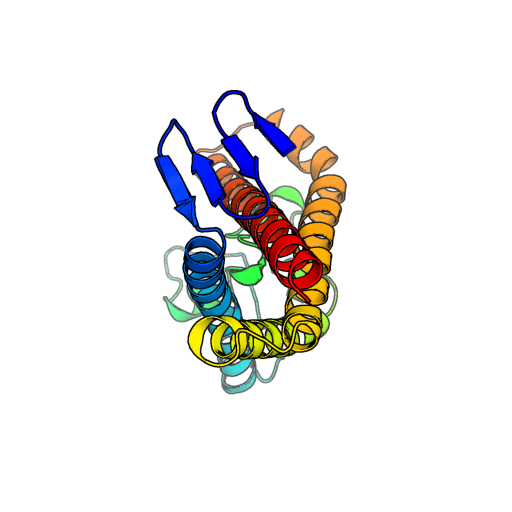 N N . ILE A 1 77 ? 3.987 1.026 -6.316 1.00 93.00 77 ILE A N 1
ATOM 598 C CA . ILE A 1 77 ? 2.747 1.499 -5.691 1.00 93.00 77 ILE A CA 1
ATOM 599 C C . ILE A 1 77 ? 2.674 1.091 -4.215 1.00 93.00 77 ILE A C 1
ATOM 601 O O . ILE A 1 77 ? 2.182 1.867 -3.397 1.00 93.00 77 ILE A O 1
ATOM 605 N N . ILE A 1 78 ? 3.180 -0.096 -3.851 1.00 92.75 78 ILE A N 1
ATOM 606 C CA . ILE A 1 78 ? 3.127 -0.569 -2.461 1.00 92.75 78 ILE A CA 1
ATOM 607 C C . ILE A 1 78 ? 4.132 0.157 -1.571 1.00 92.75 78 ILE A C 1
ATOM 609 O O . ILE A 1 78 ? 3.912 0.226 -0.374 1.00 92.75 78 ILE A O 1
ATOM 613 N N . ILE A 1 79 ? 5.211 0.728 -2.099 1.00 91.50 79 ILE A N 1
ATOM 614 C CA . ILE A 1 79 ? 6.157 1.537 -1.308 1.00 91.50 79 ILE A CA 1
ATOM 615 C C . ILE A 1 79 ? 5.866 3.043 -1.448 1.00 91.50 79 ILE A C 1
ATOM 617 O O . ILE A 1 79 ? 6.454 3.855 -0.738 1.00 91.50 79 ILE A O 1
ATOM 621 N N . PHE A 1 80 ? 4.905 3.425 -2.297 1.00 92.31 80 PHE A N 1
ATOM 622 C CA . PHE A 1 80 ? 4.655 4.814 -2.703 1.00 92.31 80 PHE A CA 1
ATOM 623 C C . PHE A 1 80 ? 5.884 5.459 -3.361 1.00 92.31 80 PHE A C 1
ATOM 625 O O . PHE A 1 80 ? 6.113 6.662 -3.237 1.00 92.31 80 PHE A O 1
ATOM 632 N N . ASP A 1 81 ? 6.677 4.656 -4.071 1.00 90.62 81 ASP A N 1
ATOM 633 C CA . ASP A 1 81 ? 7.853 5.111 -4.801 1.00 90.62 81 ASP A CA 1
ATOM 634 C C . ASP A 1 81 ? 7.524 5.263 -6.292 1.00 90.62 81 ASP A C 1
ATOM 636 O O . ASP A 1 81 ? 7.413 4.300 -7.050 1.00 90.62 81 ASP A O 1
ATOM 640 N N . TYR A 1 82 ? 7.364 6.519 -6.705 1.00 89.94 82 TYR A N 1
ATOM 641 C CA . TYR A 1 82 ? 7.057 6.920 -8.079 1.00 89.94 82 TYR A CA 1
ATOM 642 C C . TYR A 1 82 ? 8.316 7.401 -8.825 1.00 89.94 82 TYR A C 1
ATOM 644 O O . TYR A 1 82 ? 8.277 8.385 -9.561 1.00 89.94 82 TYR A O 1
ATOM 652 N N . GLY A 1 83 ? 9.452 6.733 -8.600 1.00 87.75 83 GLY A N 1
ATOM 653 C CA . GLY A 1 83 ? 10.752 7.091 -9.183 1.00 87.75 83 GLY A CA 1
ATOM 654 C C . GLY A 1 83 ? 11.657 7.896 -8.245 1.00 87.75 83 GLY A C 1
ATOM 655 O O . GLY A 1 83 ? 12.679 8.431 -8.676 1.00 87.75 83 GLY A O 1
ATOM 656 N N . LEU A 1 84 ? 11.313 7.964 -6.959 1.00 89.00 84 LEU A N 1
ATOM 657 C CA . LEU A 1 84 ? 12.134 8.571 -5.920 1.00 89.00 84 LEU A CA 1
ATOM 658 C C . LEU A 1 84 ? 13.429 7.771 -5.728 1.00 89.00 84 LEU A C 1
ATOM 660 O O . LEU A 1 84 ? 14.517 8.344 -5.780 1.00 89.00 84 LEU A O 1
ATOM 664 N N . MET A 1 85 ? 13.334 6.446 -5.569 1.00 88.44 85 MET A N 1
ATOM 665 C CA . MET A 1 85 ? 14.517 5.610 -5.311 1.00 88.44 85 MET A CA 1
ATOM 666 C C . MET A 1 85 ? 15.455 5.555 -6.514 1.00 88.44 85 MET A C 1
ATOM 668 O O . MET A 1 85 ? 16.670 5.583 -6.335 1.00 88.44 85 MET A O 1
ATOM 672 N N . HIS A 1 86 ? 14.906 5.584 -7.731 1.00 86.94 86 HIS A N 1
ATOM 673 C CA . HIS A 1 86 ? 15.687 5.717 -8.962 1.00 86.94 86 HIS A CA 1
ATOM 674 C C . HIS A 1 86 ? 16.600 6.951 -8.930 1.00 86.94 86 HIS A C 1
ATOM 676 O O . HIS A 1 86 ? 17.787 6.842 -9.224 1.00 86.94 86 HIS A O 1
ATOM 682 N N . ARG A 1 87 ? 16.076 8.114 -8.518 1.00 86.00 87 ARG A N 1
ATOM 683 C CA . ARG A 1 87 ? 16.847 9.369 -8.461 1.00 86.00 87 ARG A CA 1
ATOM 684 C C . ARG A 1 87 ? 17.872 9.392 -7.332 1.00 86.00 87 ARG A C 1
ATOM 686 O O . ARG A 1 87 ? 18.950 9.946 -7.499 1.00 86.00 87 ARG A O 1
ATOM 693 N N . ILE A 1 88 ? 17.533 8.802 -6.189 1.00 88.50 88 ILE A N 1
ATOM 694 C CA . ILE A 1 88 ? 18.378 8.806 -4.987 1.00 88.50 88 ILE A CA 1
ATOM 695 C C . ILE A 1 88 ? 19.530 7.802 -5.105 1.00 88.50 88 ILE A C 1
ATOM 697 O O . ILE A 1 88 ? 20.659 8.100 -4.716 1.00 88.50 88 ILE A O 1
ATOM 701 N N . LEU A 1 89 ? 19.239 6.595 -5.595 1.00 86.25 89 LEU A N 1
ATOM 702 C CA . LEU A 1 89 ? 20.194 5.486 -5.661 1.00 86.25 89 LEU A CA 1
ATOM 703 C C . LEU A 1 89 ? 20.853 5.349 -7.039 1.00 86.25 89 LEU A C 1
ATOM 705 O O . LEU A 1 89 ? 21.855 4.650 -7.157 1.00 86.25 89 LEU A O 1
ATOM 709 N N . GLY A 1 90 ? 20.305 5.991 -8.075 1.00 84.31 90 GLY A N 1
ATOM 710 C CA . GLY A 1 90 ? 20.796 5.876 -9.449 1.00 84.31 90 GLY A CA 1
ATOM 711 C C . GLY A 1 90 ? 20.505 4.520 -10.103 1.00 84.31 90 GLY A C 1
ATOM 712 O O . GLY A 1 90 ? 21.186 4.147 -11.055 1.00 84.31 90 GLY A O 1
ATOM 713 N N . THR A 1 91 ? 19.531 3.751 -9.602 1.00 85.81 91 THR A N 1
ATOM 714 C CA . THR A 1 91 ? 19.208 2.401 -10.103 1.00 85.81 91 THR A CA 1
ATOM 715 C C . THR A 1 91 ? 18.24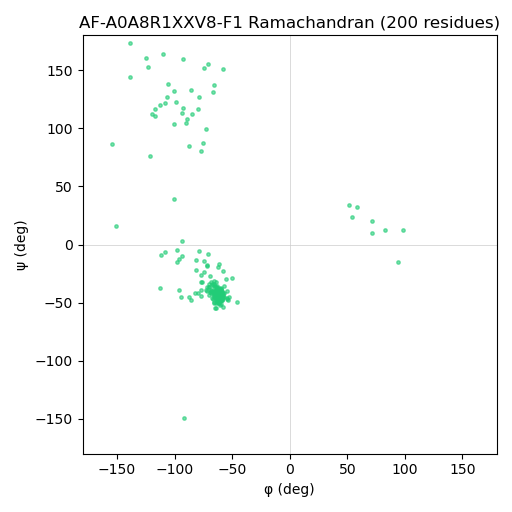6 2.457 -11.286 1.00 85.81 91 THR A C 1
ATOM 717 O O . THR A 1 91 ? 17.216 3.112 -11.201 1.00 85.81 91 THR A O 1
ATOM 720 N N . THR A 1 92 ? 18.500 1.733 -12.377 1.00 86.31 92 THR A N 1
ATOM 721 C CA . THR A 1 92 ? 17.621 1.704 -13.575 1.00 86.31 92 THR A CA 1
ATOM 722 C C . THR A 1 92 ? 16.287 0.976 -13.374 1.00 86.31 92 THR A C 1
ATOM 724 O O . THR A 1 92 ? 15.416 0.998 -14.245 1.00 86.31 92 THR A O 1
ATOM 727 N N . GLU A 1 93 ? 16.135 0.310 -12.236 1.00 87.12 93 GLU A N 1
ATOM 728 C CA . GLU A 1 93 ? 14.994 -0.523 -11.878 1.00 87.12 93 GLU A CA 1
ATOM 729 C C . GLU A 1 93 ? 14.402 -0.058 -10.541 1.00 87.12 93 GLU A C 1
ATOM 731 O O . GLU A 1 93 ? 15.077 0.618 -9.752 1.00 87.12 93 GLU A O 1
ATOM 736 N N . CYS A 1 94 ? 13.146 -0.432 -10.271 1.00 87.56 94 CYS A N 1
ATOM 737 C CA . CYS A 1 94 ? 12.535 -0.225 -8.954 1.00 87.56 94 CYS A CA 1
ATOM 738 C C . CYS A 1 94 ? 13.348 -0.922 -7.860 1.00 87.56 94 CYS A C 1
ATOM 740 O O . CYS A 1 94 ? 13.883 -2.007 -8.084 1.00 87.56 94 CYS A O 1
ATOM 742 N N . ILE A 1 95 ? 13.317 -0.378 -6.640 1.00 86.12 95 ILE A N 1
ATOM 743 C CA . ILE A 1 95 ? 14.028 -0.947 -5.488 1.00 86.12 95 ILE A CA 1
ATOM 744 C C . ILE A 1 95 ? 13.675 -2.419 -5.230 1.00 86.12 95 ILE A C 1
ATOM 746 O O . ILE A 1 95 ? 14.562 -3.225 -4.967 1.00 86.12 95 ILE A O 1
ATOM 750 N N . ALA A 1 96 ? 12.399 -2.795 -5.367 1.00 85.00 96 ALA A N 1
ATOM 751 C CA . ALA A 1 96 ? 11.966 -4.177 -5.191 1.00 85.00 96 ALA A CA 1
ATOM 752 C C . ALA A 1 96 ? 12.570 -5.114 -6.247 1.00 85.00 96 ALA A C 1
ATOM 754 O O . ALA A 1 96 ? 13.045 -6.189 -5.912 1.00 85.00 96 ALA A O 1
ATOM 755 N N . ASN A 1 97 ? 12.607 -4.702 -7.516 1.00 88.31 97 ASN A N 1
ATOM 756 C CA . ASN A 1 97 ? 13.238 -5.513 -8.556 1.00 88.31 97 ASN A CA 1
ATOM 757 C C . ASN A 1 97 ? 14.765 -5.571 -8.367 1.00 88.31 97 ASN A C 1
ATOM 759 O O . ASN A 1 97 ? 15.359 -6.640 -8.454 1.00 88.31 97 ASN A O 1
ATOM 763 N N . TYR A 1 98 ? 15.376 -4.439 -8.012 1.00 86.12 98 TYR A N 1
ATOM 764 C CA . TYR A 1 98 ? 16.816 -4.313 -7.801 1.00 86.12 98 TYR A CA 1
ATOM 765 C C . TYR A 1 98 ? 17.343 -5.183 -6.647 1.00 86.12 98 TYR A C 1
ATOM 767 O O . TYR A 1 98 ? 18.446 -5.718 -6.737 1.00 86.12 98 TYR A O 1
ATOM 775 N N . LEU A 1 99 ? 16.581 -5.325 -5.555 1.00 86.31 99 LEU A N 1
ATOM 776 C CA . LEU A 1 99 ? 17.017 -6.091 -4.384 1.00 86.31 99 LEU A CA 1
ATOM 777 C C . LEU A 1 99 ? 16.859 -7.606 -4.559 1.00 86.31 99 LEU A C 1
ATOM 779 O O . LEU A 1 99 ? 17.734 -8.353 -4.124 1.00 86.31 99 LEU A O 1
ATOM 783 N N . ASP A 1 100 ? 15.747 -8.070 -5.135 1.00 87.62 100 ASP A N 1
ATOM 784 C CA . ASP A 1 100 ? 15.416 -9.502 -5.153 1.00 87.62 100 ASP A CA 1
ATOM 785 C C . ASP A 1 100 ? 14.581 -9.972 -6.359 1.00 87.62 100 ASP A C 1
ATOM 787 O O . ASP A 1 100 ? 13.972 -11.044 -6.321 1.00 87.62 100 ASP A O 1
ATOM 791 N N . GLY A 1 101 ? 14.501 -9.175 -7.427 1.00 87.81 101 GLY A N 1
ATOM 792 C CA . GLY A 1 101 ? 13.650 -9.465 -8.584 1.00 87.81 101 GLY A CA 1
ATOM 793 C C . GLY A 1 101 ? 12.144 -9.306 -8.317 1.00 87.81 101 GLY A C 1
ATOM 794 O O . GLY A 1 101 ? 11.317 -9.738 -9.124 1.00 87.81 101 GLY A O 1
ATOM 795 N N . GLY A 1 102 ? 11.766 -8.734 -7.168 1.00 89.94 102 GLY A N 1
ATOM 796 C CA . GLY A 1 102 ? 10.389 -8.546 -6.721 1.00 89.94 102 GLY A CA 1
ATOM 797 C C . GLY A 1 102 ? 9.752 -9.763 -6.046 1.00 89.94 102 GLY A C 1
ATOM 798 O O . GLY A 1 102 ? 8.532 -9.765 -5.854 1.00 89.94 102 GLY A O 1
ATOM 799 N N . PHE A 1 103 ? 10.523 -10.795 -5.681 1.00 92.19 103 PHE A N 1
ATOM 800 C CA . PHE A 1 103 ? 9.987 -12.013 -5.060 1.00 92.19 103 PHE A CA 1
ATOM 801 C C . PHE A 1 103 ? 9.380 -11.747 -3.675 1.00 92.19 103 PHE A C 1
ATOM 803 O O . PHE A 1 103 ? 8.202 -12.046 -3.451 1.00 92.19 103 PHE A O 1
ATOM 810 N N . MET A 1 104 ? 10.139 -11.143 -2.756 1.00 91.06 104 MET A N 1
ATOM 811 C CA . MET A 1 104 ? 9.656 -10.787 -1.419 1.00 91.06 104 MET A CA 1
ATOM 812 C C . MET A 1 104 ? 8.496 -9.816 -1.521 1.00 91.06 104 MET A C 1
ATOM 814 O O . MET A 1 104 ? 7.523 -9.965 -0.788 1.00 91.06 104 MET A O 1
ATOM 818 N N . ARG A 1 105 ? 8.543 -8.870 -2.466 1.00 91.75 105 ARG A N 1
ATOM 819 C CA . ARG A 1 105 ? 7.428 -7.949 -2.708 1.00 91.75 105 ARG A CA 1
ATOM 820 C C . ARG A 1 105 ? 6.157 -8.691 -3.125 1.00 91.75 105 ARG A C 1
ATOM 822 O O . ARG A 1 105 ? 5.092 -8.387 -2.593 1.00 91.75 105 ARG A O 1
ATOM 829 N N . SER A 1 106 ? 6.249 -9.681 -4.009 1.00 93.56 106 SER A N 1
ATOM 830 C CA . SER A 1 106 ? 5.093 -10.482 -4.428 1.00 93.56 106 SER A CA 1
ATOM 831 C C . SER A 1 106 ? 4.490 -11.266 -3.256 1.00 93.56 106 SER A C 1
ATOM 833 O O . SER A 1 106 ? 3.282 -11.202 -3.014 1.00 93.56 106 SER A O 1
ATOM 835 N N . VAL A 1 107 ? 5.329 -11.962 -2.477 1.00 94.44 107 VAL A N 1
ATOM 836 C CA . VAL A 1 107 ? 4.895 -12.703 -1.275 1.00 94.44 107 VAL A CA 1
ATOM 837 C C . VAL A 1 107 ? 4.292 -11.754 -0.235 1.00 94.44 107 VAL A C 1
ATOM 839 O O . VAL A 1 107 ? 3.265 -12.060 0.383 1.00 94.44 107 VAL A O 1
ATOM 842 N N . TRP A 1 108 ? 4.880 -10.568 -0.083 1.00 93.94 108 TRP A N 1
ATOM 843 C CA . TRP A 1 108 ? 4.367 -9.517 0.784 1.00 93.94 108 TRP A CA 1
ATOM 844 C C . TRP A 1 108 ? 2.986 -9.041 0.339 1.00 93.94 108 TRP A C 1
ATOM 846 O O . TRP A 1 108 ? 2.060 -9.020 1.140 1.00 93.94 108 TRP A O 1
ATOM 856 N N . CYS A 1 109 ? 2.804 -8.720 -0.944 1.00 95.31 109 CYS A N 1
ATOM 857 C CA . CYS A 1 109 ? 1.520 -8.256 -1.472 1.00 95.31 109 CYS A CA 1
ATOM 858 C C . CYS A 1 109 ? 0.423 -9.308 -1.289 1.00 95.31 109 CYS A C 1
ATOM 860 O O . CYS A 1 109 ? -0.700 -8.963 -0.917 1.00 95.31 109 CYS A O 1
ATOM 862 N N . LEU A 1 110 ? 0.741 -10.588 -1.499 1.00 95.88 110 LEU A N 1
ATOM 863 C CA . LEU A 1 110 ? -0.203 -11.689 -1.314 1.00 95.88 110 LEU A CA 1
ATOM 864 C C . LEU A 1 110 ? -0.614 -11.847 0.156 1.00 95.88 110 LEU A C 1
ATOM 866 O O . LEU A 1 110 ? -1.808 -11.911 0.468 1.00 95.88 110 LEU A O 1
ATOM 870 N N . SER A 1 111 ? 0.358 -11.876 1.068 1.00 96.75 111 SER A N 1
ATOM 871 C CA . SER A 1 111 ? 0.099 -12.018 2.507 1.00 96.75 111 SER A CA 1
ATOM 872 C C . SER A 1 111 ? -0.592 -10.783 3.097 1.00 96.75 111 SER A C 1
ATOM 874 O O . SER A 1 111 ? -1.562 -10.921 3.845 1.00 96.75 111 SER A O 1
ATOM 876 N N . HIS A 1 112 ? -0.179 -9.575 2.703 1.00 96.88 112 HIS A N 1
ATOM 877 C CA . HIS A 1 112 ? -0.776 -8.319 3.161 1.00 96.88 112 HIS A CA 1
ATOM 878 C C . HIS A 1 112 ? -2.210 -8.171 2.654 1.00 96.88 112 HIS A C 1
ATOM 880 O O . HIS A 1 112 ? -3.103 -7.934 3.467 1.00 96.88 112 HIS A O 1
ATOM 886 N N . SER A 1 113 ? -2.472 -8.429 1.367 1.00 96.69 113 SER A N 1
ATOM 887 C CA . SER A 1 113 ? -3.837 -8.409 0.813 1.00 96.69 113 SER A CA 1
ATOM 888 C C . SER A 1 113 ? -4.750 -9.406 1.526 1.00 96.69 113 SER A C 1
ATOM 890 O O . SER A 1 113 ? -5.866 -9.058 1.905 1.00 96.69 113 SER A O 1
ATOM 892 N N . SER A 1 114 ? -4.260 -10.622 1.785 1.00 96.69 114 SER A N 1
ATOM 893 C CA . SER A 1 114 ? -5.016 -11.645 2.520 1.00 96.69 114 SER A CA 1
ATOM 894 C C . SER A 1 114 ? -5.311 -11.210 3.959 1.00 96.69 114 SER A C 1
ATOM 896 O O . SER A 1 114 ? -6.439 -11.345 4.432 1.00 96.69 114 SER A O 1
ATOM 898 N N . SER A 1 115 ? -4.327 -10.625 4.649 1.00 97.12 115 SER A N 1
ATOM 899 C CA . SER A 1 115 ? -4.504 -10.121 6.016 1.00 97.12 115 SER A CA 1
ATOM 900 C C . SER A 1 115 ? -5.504 -8.960 6.094 1.00 97.12 115 SER A C 1
ATOM 902 O O . SER A 1 115 ? -6.339 -8.926 6.996 1.00 97.12 115 SER A O 1
ATOM 904 N N . LEU A 1 116 ? -5.481 -8.044 5.120 1.00 97.06 116 LEU A N 1
ATOM 905 C CA . LEU A 1 116 ? -6.410 -6.917 5.037 1.00 97.06 116 LEU A CA 1
ATOM 906 C C . LEU A 1 116 ? -7.823 -7.382 4.683 1.00 97.06 116 LEU A C 1
ATOM 908 O O . LEU A 1 116 ? -8.793 -6.869 5.234 1.00 97.06 116 LEU A O 1
ATOM 912 N N . PHE A 1 117 ? -7.954 -8.393 3.826 1.00 96.19 117 PHE A N 1
ATOM 913 C CA . PHE A 1 117 ? -9.242 -9.012 3.536 1.00 96.19 117 PHE A CA 1
ATOM 914 C C . PHE A 1 117 ? -9.865 -9.642 4.792 1.00 96.19 117 PHE A C 1
ATOM 916 O O . PHE A 1 117 ? -11.027 -9.379 5.107 1.00 96.19 117 PHE A O 1
ATOM 923 N N . LEU A 1 118 ? -9.076 -10.398 5.565 1.00 95.06 118 LEU A N 1
ATOM 924 C CA . LEU A 1 118 ? -9.509 -10.938 6.859 1.00 95.06 118 LEU A CA 1
ATOM 925 C C . LEU A 1 118 ? -9.892 -9.829 7.848 1.00 95.06 118 LEU A C 1
ATOM 927 O O . LEU A 1 118 ? -10.917 -9.941 8.521 1.00 95.06 118 LEU A O 1
ATOM 931 N N . LEU A 1 119 ? -9.124 -8.736 7.894 1.00 96.06 119 LEU A N 1
ATOM 932 C CA . LEU A 1 119 ? -9.446 -7.569 8.714 1.00 96.06 119 LEU A CA 1
ATOM 933 C C . LEU A 1 119 ? -10.789 -6.948 8.322 1.00 96.06 119 LEU A C 1
ATOM 935 O O . LEU A 1 119 ? -11.591 -6.631 9.197 1.00 96.06 119 LEU A O 1
ATOM 939 N N . LEU A 1 120 ? -11.065 -6.787 7.027 1.00 95.88 120 LEU A N 1
ATOM 940 C CA . LEU A 1 120 ? -12.342 -6.250 6.554 1.00 95.88 120 LEU A CA 1
ATOM 941 C C . LEU A 1 120 ? -13.510 -7.150 6.966 1.00 95.88 120 LEU A C 1
ATOM 943 O O . LEU A 1 120 ? -14.519 -6.648 7.463 1.00 95.88 120 LEU A O 1
ATOM 947 N N . ILE A 1 121 ? -13.357 -8.472 6.851 1.00 94.19 121 ILE A N 1
ATOM 948 C CA . ILE A 1 121 ? -14.363 -9.432 7.327 1.00 94.19 121 ILE A CA 1
ATOM 949 C C . ILE A 1 121 ? -14.569 -9.302 8.843 1.00 94.19 121 ILE A C 1
ATOM 951 O O . ILE A 1 121 ? -15.711 -9.241 9.305 1.00 94.19 121 ILE A O 1
ATOM 955 N N . ALA A 1 122 ? -13.487 -9.206 9.620 1.00 93.12 122 ALA A N 1
ATOM 956 C CA . ALA A 1 122 ? -13.546 -9.024 11.069 1.00 93.12 122 ALA A CA 1
ATOM 957 C C . ALA A 1 122 ? -14.290 -7.734 11.451 1.00 93.12 122 ALA A C 1
ATOM 959 O O . ALA A 1 122 ? -15.201 -7.735 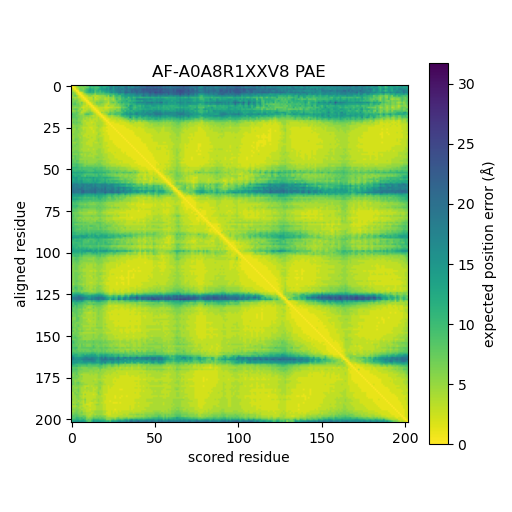12.278 1.00 93.12 122 ALA A O 1
ATOM 960 N N . LEU A 1 123 ? -13.946 -6.621 10.803 1.00 92.88 123 LEU A N 1
ATOM 961 C CA . LEU A 1 123 ? -14.514 -5.314 11.111 1.00 92.88 123 LEU A CA 1
ATOM 962 C C . LEU A 1 123 ? -15.980 -5.188 10.696 1.00 92.88 123 LEU A C 1
ATOM 964 O O . LEU A 1 123 ? -16.729 -4.482 11.378 1.00 92.88 123 LEU A O 1
ATOM 968 N N . LEU A 1 124 ? -16.396 -5.834 9.604 1.00 92.38 124 LEU A N 1
ATOM 969 C CA . LEU A 1 124 ? -17.761 -5.745 9.079 1.00 92.38 124 LEU A CA 1
ATOM 970 C C . LEU A 1 124 ? -18.699 -6.780 9.709 1.00 92.38 124 LEU A C 1
ATOM 972 O O . LEU A 1 124 ? -19.793 -6.409 10.134 1.00 92.38 124 LEU A O 1
ATOM 976 N N . PHE A 1 125 ? -18.264 -8.038 9.826 1.00 90.44 125 PHE A N 1
ATOM 977 C CA . PHE A 1 125 ? -19.131 -9.163 10.192 1.00 90.44 125 PHE A CA 1
ATOM 978 C C . PHE A 1 125 ? -18.816 -9.773 11.566 1.00 90.44 125 PHE A C 1
ATOM 980 O O . PHE A 1 125 ? -19.740 -10.147 12.288 1.00 90.44 125 PHE A O 1
ATOM 987 N N . LEU A 1 126 ? -17.539 -9.871 11.956 1.00 84.06 126 LEU A N 1
ATOM 988 C CA . LEU A 1 126 ? -17.101 -10.652 13.123 1.00 84.06 126 LEU A CA 1
ATOM 989 C C . LEU A 1 126 ? -16.365 -9.790 14.159 1.00 84.06 126 LEU A C 1
ATOM 991 O O . LEU A 1 126 ? -15.152 -9.877 14.315 1.00 84.06 126 LEU A O 1
ATOM 995 N N . THR A 1 127 ? -17.103 -8.993 14.934 1.00 73.19 127 THR A N 1
ATOM 996 C CA . THR A 1 127 ? -16.497 -8.052 15.900 1.00 73.19 127 THR A CA 1
ATOM 997 C C . THR A 1 127 ? -16.009 -8.681 17.210 1.00 73.19 127 THR A C 1
ATOM 999 O O . THR A 1 127 ? -15.486 -7.963 18.055 1.00 73.19 127 THR A O 1
ATOM 1002 N N . LYS A 1 128 ? -16.260 -9.976 17.438 1.00 77.00 128 LYS A N 1
ATOM 1003 C CA . LYS A 1 128 ? -15.924 -10.680 18.690 1.00 77.00 128 LYS A CA 1
ATOM 1004 C C . LYS A 1 128 ? -14.574 -11.415 18.674 1.00 77.00 128 LYS A C 1
ATOM 1006 O O . LYS A 1 128 ? -13.868 -11.312 19.670 1.00 77.00 128 LYS A O 1
ATOM 1011 N N . PRO A 1 129 ? -14.196 -12.175 17.625 1.00 85.00 129 PRO A N 1
ATOM 1012 C CA . PRO A 1 129 ? -12.919 -12.886 17.629 1.00 85.00 129 PRO A CA 1
ATOM 1013 C C . PRO A 1 129 ? -11.739 -11.921 17.458 1.00 85.00 129 PRO A C 1
ATOM 1015 O O . PRO A 1 129 ? -11.392 -11.544 16.341 1.00 85.00 129 PRO A O 1
ATOM 1018 N N . VAL A 1 130 ? -11.086 -11.557 18.563 1.00 87.19 130 VAL A N 1
ATOM 1019 C CA . VAL A 1 130 ? -9.924 -10.651 18.546 1.00 87.19 130 VAL A CA 1
ATOM 1020 C C . VAL A 1 130 ? -8.724 -11.247 17.802 1.00 87.19 130 VAL A C 1
ATOM 1022 O O . VAL A 1 130 ? -8.016 -10.530 17.096 1.00 87.19 130 VAL A O 1
ATOM 1025 N N . TRP A 1 131 ? -8.555 -12.570 17.847 1.00 89.88 131 TRP A N 1
ATOM 1026 C CA . TRP A 1 131 ? -7.505 -13.286 17.111 1.00 89.88 131 TRP A CA 1
ATOM 1027 C C . TRP A 1 131 ? -7.563 -13.073 15.587 1.00 89.88 131 TRP A C 1
ATOM 1029 O O . TRP A 1 131 ? -6.542 -13.185 14.914 1.00 89.88 131 TRP A O 1
ATOM 1039 N N . LEU A 1 132 ? -8.725 -12.702 15.032 1.00 91.44 132 LEU A N 1
ATOM 1040 C CA . LEU A 1 132 ? -8.873 -12.408 13.603 1.00 91.44 132 LEU A CA 1
ATOM 1041 C C . LEU A 1 132 ? -8.207 -11.077 13.200 1.00 91.44 132 LEU A C 1
ATOM 1043 O O . LEU A 1 132 ? -7.917 -10.864 12.025 1.00 91.44 132 LEU A O 1
ATOM 1047 N N . LEU A 1 133 ? -7.926 -10.193 14.165 1.00 92.81 133 LEU A N 1
ATOM 1048 C CA . LEU A 1 133 ? -7.193 -8.941 13.947 1.00 92.81 133 LEU A CA 1
ATOM 1049 C C . LEU A 1 133 ? -5.672 -9.155 13.903 1.00 92.81 133 LEU A C 1
ATOM 1051 O O . LEU A 1 133 ? -4.962 -8.326 13.334 1.00 92.81 133 LEU A O 1
ATOM 1055 N N . TRP A 1 134 ? -5.161 -10.251 14.478 1.00 94.69 134 TRP A N 1
ATOM 1056 C CA . TRP A 1 134 ? -3.720 -10.496 14.623 1.00 94.69 134 TRP A CA 1
ATOM 1057 C C . TRP A 1 134 ? -2.949 -10.523 13.300 1.00 94.69 134 TRP A C 1
ATOM 1059 O O . TRP A 1 134 ? -1.915 -9.856 13.234 1.00 94.69 134 TRP A O 1
ATOM 1069 N N . PRO A 1 135 ? -3.413 -11.210 12.233 1.00 96.00 135 PRO A N 1
ATOM 1070 C CA . PRO A 1 135 ? -2.685 -11.219 10.966 1.00 96.00 135 PRO A CA 1
ATOM 1071 C C . PRO A 1 135 ? -2.497 -9.809 10.408 1.00 96.00 135 PRO A C 1
ATOM 1073 O O . PRO A 1 135 ? -1.414 -9.463 9.946 1.00 96.00 135 PRO A O 1
ATOM 1076 N N . ALA A 1 136 ? -3.532 -8.974 10.493 1.00 96.06 136 ALA A N 1
ATOM 1077 C CA . ALA A 1 136 ? -3.470 -7.609 9.998 1.00 96.06 136 ALA A CA 1
ATOM 1078 C C . ALA A 1 136 ? -2.617 -6.704 10.891 1.00 96.06 136 ALA A C 1
ATOM 1080 O O . ALA A 1 136 ? -1.858 -5.898 10.367 1.00 96.06 136 ALA A O 1
ATOM 1081 N N . LEU A 1 137 ? -2.685 -6.855 12.218 1.00 96.31 137 LEU A N 1
ATOM 1082 C CA . LEU A 1 137 ? -1.815 -6.130 13.150 1.00 96.31 137 LEU A CA 1
ATOM 1083 C C . LEU A 1 137 ? -0.342 -6.428 12.884 1.00 96.31 137 LEU A C 1
ATOM 1085 O O . LEU A 1 137 ? 0.458 -5.497 12.795 1.00 96.31 137 LEU A O 1
ATOM 1089 N N . LEU A 1 138 ? 0.003 -7.706 12.722 1.00 96.69 138 LEU A N 1
ATOM 1090 C CA . LEU A 1 138 ? 1.366 -8.133 12.432 1.00 96.69 138 LEU A CA 1
ATOM 1091 C C . LEU A 1 138 ? 1.817 -7.592 11.073 1.00 96.69 138 LEU A C 1
ATOM 1093 O O . LEU A 1 138 ? 2.802 -6.860 11.015 1.00 96.69 138 LEU A O 1
ATOM 1097 N N . MET A 1 139 ? 1.060 -7.857 10.004 1.00 96.38 139 MET A N 1
ATOM 1098 C CA . MET A 1 139 ? 1.429 -7.424 8.651 1.00 96.38 139 MET A CA 1
ATOM 1099 C C . MET A 1 139 ? 1.521 -5.902 8.525 1.00 96.38 139 MET A C 1
ATOM 1101 O O . MET A 1 139 ? 2.483 -5.394 7.956 1.00 96.38 139 MET A O 1
ATOM 1105 N N . GLN A 1 140 ? 0.569 -5.156 9.090 1.00 96.94 140 GLN A N 1
ATOM 1106 C CA . GLN A 1 140 ? 0.559 -3.695 9.021 1.00 96.94 140 GLN A CA 1
ATOM 1107 C C . GLN A 1 140 ? 1.687 -3.068 9.858 1.00 96.94 140 GLN A C 1
ATOM 1109 O O . GLN A 1 140 ? 2.300 -2.088 9.433 1.00 96.94 140 GLN A O 1
ATOM 1114 N N . SER A 1 141 ? 2.014 -3.648 11.019 1.00 96.94 141 SER A N 1
ATOM 1115 C CA . SER A 1 141 ? 3.140 -3.181 11.842 1.00 96.94 141 SER A CA 1
ATOM 1116 C C . SER A 1 141 ? 4.476 -3.442 11.157 1.00 96.94 141 SER A C 1
ATOM 1118 O O . SER A 1 141 ? 5.314 -2.545 11.077 1.00 96.94 141 SER A O 1
ATOM 1120 N N . SER A 1 142 ? 4.661 -4.647 10.615 1.00 96.12 142 SER A N 1
ATOM 1121 C CA . SER A 1 142 ? 5.870 -5.004 9.877 1.00 96.12 142 SER A CA 1
ATOM 1122 C C . SER A 1 142 ? 6.013 -4.194 8.585 1.00 96.12 142 SER A C 1
ATOM 1124 O O . SER A 1 142 ? 7.126 -3.823 8.229 1.00 96.12 142 SER A O 1
ATOM 1126 N N . TYR A 1 143 ? 4.906 -3.845 7.924 1.00 95.50 143 TYR A N 1
ATOM 1127 C CA . TYR A 1 143 ? 4.914 -2.996 6.732 1.00 95.50 143 TYR A CA 1
ATOM 1128 C C . TYR A 1 143 ? 5.420 -1.585 7.042 1.00 95.50 143 TYR A C 1
ATOM 1130 O O . TYR A 1 143 ? 6.360 -1.110 6.409 1.00 95.50 143 TYR A O 1
ATOM 1138 N N . VAL A 1 144 ? 4.865 -0.938 8.071 1.00 95.81 144 VAL A N 1
ATOM 1139 C CA . VAL A 1 144 ? 5.328 0.388 8.510 1.00 95.81 144 VAL A CA 1
ATOM 1140 C C . VAL A 1 144 ? 6.775 0.353 8.985 1.00 95.81 144 VAL A C 1
ATOM 1142 O O .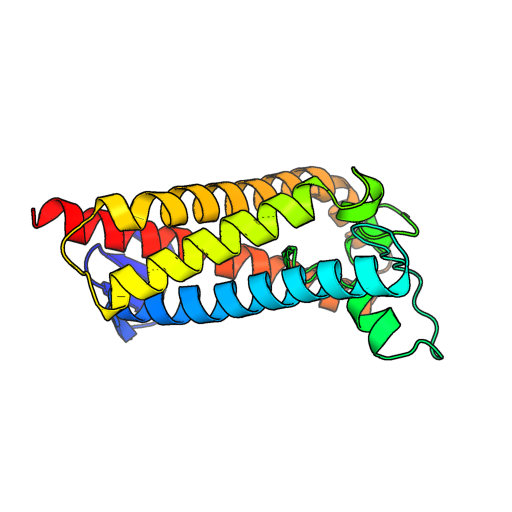 VAL A 1 144 ? 7.534 1.269 8.675 1.00 95.81 144 VAL A O 1
ATOM 1145 N N . LEU A 1 145 ? 7.180 -0.703 9.696 1.00 95.44 145 LEU A N 1
ATOM 1146 C CA . LEU A 1 145 ? 8.575 -0.897 10.082 1.00 95.44 145 LEU A CA 1
ATOM 1147 C C . LEU A 1 145 ? 9.485 -1.003 8.848 1.00 95.44 145 LEU A C 1
ATOM 1149 O O . LEU A 1 145 ? 10.531 -0.362 8.817 1.00 95.44 145 LEU A O 1
ATOM 1153 N N . GLY A 1 146 ? 9.075 -1.752 7.823 1.00 93.69 146 GLY A N 1
ATOM 1154 C CA . GLY A 1 146 ? 9.798 -1.865 6.556 1.00 93.69 146 GLY A CA 1
ATOM 1155 C C . GLY A 1 146 ? 9.974 -0.516 5.858 1.00 93.69 146 GLY A C 1
ATOM 1156 O O . GLY A 1 146 ? 11.095 -0.157 5.500 1.00 93.69 146 GLY A O 1
ATOM 1157 N N . LEU A 1 147 ? 8.902 0.276 5.742 1.00 93.62 147 LEU A N 1
ATOM 1158 C CA . LEU A 1 147 ? 8.976 1.630 5.176 1.00 93.62 147 LEU A CA 1
ATOM 1159 C C . LEU A 1 147 ? 9.860 2.557 6.025 1.00 93.62 147 LEU A C 1
ATOM 1161 O O . LEU A 1 147 ? 10.615 3.366 5.485 1.00 93.62 147 LEU A O 1
ATOM 1165 N N . ALA A 1 148 ? 9.809 2.443 7.353 1.00 94.62 148 ALA A N 1
ATOM 1166 C CA . ALA A 1 148 ? 10.655 3.228 8.247 1.00 94.62 148 ALA A CA 1
ATOM 1167 C C . ALA A 1 148 ? 12.140 2.871 8.085 1.00 94.62 148 ALA A C 1
ATOM 1169 O O . ALA A 1 148 ? 12.963 3.773 7.955 1.00 94.62 148 ALA A O 1
ATOM 1170 N N . ILE A 1 149 ? 12.484 1.580 8.019 1.00 94.50 149 ILE A N 1
ATOM 1171 C CA . ILE A 1 149 ? 13.857 1.113 7.776 1.00 94.50 149 ILE A CA 1
ATOM 1172 C C . ILE A 1 149 ? 14.348 1.589 6.409 1.00 94.50 149 ILE A C 1
ATOM 1174 O O . ILE A 1 149 ? 15.448 2.129 6.323 1.00 94.50 149 ILE A O 1
ATOM 1178 N N . LEU A 1 150 ? 13.534 1.452 5.357 1.00 91.19 150 LEU A N 1
ATOM 1179 C CA . LEU A 1 150 ? 13.880 1.934 4.019 1.00 91.19 150 LEU A CA 1
ATOM 1180 C C . LEU A 1 150 ? 14.128 3.446 4.018 1.00 91.19 150 LEU A C 1
ATOM 1182 O O . LEU A 1 150 ? 15.110 3.918 3.445 1.00 91.19 150 LEU A O 1
ATOM 1186 N N . THR A 1 151 ? 13.277 4.201 4.715 1.00 91.94 151 THR A N 1
ATOM 1187 C CA . THR A 1 151 ? 13.460 5.644 4.892 1.00 91.94 151 THR A CA 1
ATOM 1188 C C . THR A 1 151 ? 14.778 5.919 5.603 1.00 91.94 151 THR A C 1
ATOM 1190 O O . THR A 1 151 ? 15.597 6.657 5.076 1.00 91.94 151 THR A O 1
ATOM 1193 N N . MET A 1 152 ? 15.050 5.281 6.746 1.00 93.38 152 MET A N 1
ATOM 1194 C CA . MET A 1 152 ? 16.299 5.485 7.489 1.00 93.38 152 MET A CA 1
ATOM 1195 C C . MET A 1 152 ? 17.545 5.129 6.674 1.00 93.38 152 MET A C 1
ATOM 1197 O O . MET A 1 152 ? 18.532 5.858 6.726 1.00 93.38 152 MET A O 1
ATOM 1201 N N . ALA A 1 153 ? 17.487 4.055 5.886 1.00 91.88 153 ALA A N 1
ATOM 1202 C CA . ALA A 1 153 ? 18.575 3.643 5.005 1.00 91.88 153 ALA A CA 1
ATOM 1203 C C . ALA A 1 153 ? 18.828 4.651 3.871 1.00 91.88 153 ALA A C 1
ATOM 1205 O O . ALA A 1 153 ? 19.967 4.823 3.440 1.00 91.88 153 ALA A O 1
ATOM 1206 N N . THR A 1 154 ? 17.785 5.343 3.407 1.00 89.62 154 THR A N 1
ATOM 1207 C CA . THR A 1 154 ? 17.863 6.310 2.302 1.00 89.62 154 THR A CA 1
ATOM 1208 C C . THR A 1 154 ? 18.021 7.757 2.768 1.00 89.62 154 THR A C 1
ATOM 1210 O O . THR A 1 154 ? 18.426 8.587 1.958 1.00 89.62 154 THR A O 1
ATOM 1213 N N . ILE A 1 155 ? 17.820 8.067 4.060 1.00 91.12 155 ILE A N 1
ATOM 1214 C CA . ILE A 1 155 ? 18.008 9.411 4.645 1.00 91.12 155 ILE A CA 1
ATOM 1215 C C . ILE A 1 155 ? 19.325 10.062 4.198 1.00 91.12 155 ILE A C 1
ATOM 1217 O O . ILE A 1 155 ? 19.263 11.199 3.737 1.00 91.12 155 ILE A O 1
ATOM 1221 N N . PRO A 1 156 ? 20.503 9.406 4.274 1.00 92.00 156 PRO A N 1
ATOM 1222 C CA . PRO A 1 156 ? 21.755 10.056 3.888 1.00 92.00 156 PRO A CA 1
ATOM 1223 C C . PRO A 1 156 ? 21.747 10.525 2.431 1.00 92.00 156 PRO A C 1
ATOM 1225 O O . PRO A 1 156 ? 22.189 11.631 2.131 1.00 92.00 156 PRO A O 1
ATOM 1228 N N . LYS A 1 157 ? 21.183 9.711 1.534 1.00 89.94 157 LYS A N 1
ATOM 1229 C CA . LYS A 1 157 ? 21.092 10.016 0.105 1.00 89.94 157 LYS A CA 1
ATOM 1230 C C . LYS A 1 157 ? 19.988 11.020 -0.218 1.00 89.94 157 LYS A C 1
ATOM 1232 O O . LYS A 1 157 ? 20.163 11.845 -1.106 1.00 89.94 157 LYS A O 1
ATOM 1237 N N . ILE A 1 158 ? 18.892 11.012 0.540 1.00 88.94 158 ILE A N 1
ATOM 1238 C CA . ILE A 1 158 ? 17.864 12.059 0.482 1.00 88.94 158 ILE A CA 1
ATOM 1239 C C . ILE A 1 158 ? 18.473 13.407 0.876 1.00 88.94 158 ILE A C 1
ATOM 1241 O O . ILE A 1 158 ? 18.245 14.397 0.192 1.00 88.94 158 ILE A O 1
ATOM 1245 N N . LEU A 1 159 ? 19.264 13.454 1.951 1.00 89.69 159 LEU A N 1
ATOM 1246 C CA . LEU A 1 159 ? 19.923 14.680 2.404 1.00 89.69 159 LEU A CA 1
ATOM 1247 C C . LEU A 1 159 ? 20.962 15.180 1.394 1.00 89.69 159 LEU A C 1
ATOM 1249 O O . LEU A 1 159 ? 21.031 16.380 1.147 1.00 89.69 159 LEU A O 1
ATOM 1253 N N . GLU A 1 160 ? 21.727 14.272 0.783 1.00 89.75 160 GLU A N 1
ATOM 1254 C CA . GLU A 1 160 ? 22.660 14.598 -0.304 1.00 89.75 160 GLU A CA 1
ATOM 1255 C C . GLU A 1 160 ? 21.922 15.193 -1.517 1.00 89.75 160 GLU A C 1
ATOM 1257 O O . GLU A 1 160 ? 22.315 16.245 -2.017 1.00 89.75 160 GLU A O 1
ATOM 1262 N N . ALA A 1 161 ? 20.802 14.589 -1.932 1.00 86.50 161 ALA A N 1
ATOM 1263 C CA . ALA A 1 161 ? 19.967 15.096 -3.023 1.00 86.50 161 ALA A CA 1
ATOM 1264 C C . ALA A 1 161 ? 19.322 16.456 -2.694 1.00 86.50 161 ALA A C 1
ATOM 1266 O O . ALA A 1 161 ? 19.293 17.347 -3.541 1.00 86.50 161 ALA A O 1
ATOM 1267 N N . LEU A 1 162 ? 18.852 16.649 -1.456 1.00 84.44 162 LEU A N 1
ATOM 1268 C CA . LEU A 1 162 ? 18.281 17.917 -0.986 1.00 84.44 162 LEU A CA 1
ATOM 1269 C C . LEU A 1 162 ? 19.323 19.036 -0.848 1.00 84.44 162 LEU A C 1
ATOM 1271 O O . LEU A 1 162 ? 18.965 20.206 -0.950 1.00 84.44 162 LEU A O 1
ATOM 1275 N N . GLY A 1 163 ? 20.592 18.693 -0.614 1.00 84.56 163 GLY A N 1
ATOM 1276 C CA . GLY A 1 163 ? 21.703 19.647 -0.622 1.00 84.56 163 GLY A CA 1
ATOM 1277 C C . GLY A 1 163 ? 22.116 20.106 -2.027 1.00 84.56 163 GLY A C 1
ATOM 1278 O O . GLY A 1 163 ? 22.850 21.085 -2.150 1.00 84.56 163 GLY A O 1
ATOM 1279 N N . GLY A 1 164 ? 21.664 19.404 -3.071 1.00 81.00 164 GLY A N 1
ATOM 1280 C CA . GLY A 1 164 ? 21.896 19.735 -4.476 1.00 81.00 164 GLY A CA 1
ATOM 1281 C C . GLY A 1 164 ? 20.793 20.605 -5.092 1.00 81.00 164 GLY A C 1
ATOM 1282 O O . GLY A 1 164 ? 20.159 21.422 -4.426 1.00 81.00 164 GLY A O 1
ATOM 1283 N N . GLN A 1 165 ? 20.562 20.440 -6.399 1.00 76.31 165 GLN A N 1
ATOM 1284 C CA . GLN A 1 165 ? 19.419 21.048 -7.085 1.00 76.31 165 GLN A CA 1
ATOM 1285 C C . GLN A 1 165 ? 18.160 20.214 -6.828 1.00 76.31 165 GLN A C 1
ATOM 1287 O O . GLN A 1 165 ? 18.079 19.054 -7.227 1.00 76.31 165 GLN A O 1
ATOM 1292 N N . VAL A 1 166 ? 17.178 20.811 -6.152 1.00 77.88 166 VAL A N 1
ATOM 1293 C CA . VAL A 1 166 ? 15.886 20.172 -5.881 1.00 77.88 166 VAL A CA 1
ATOM 1294 C C . VAL A 1 166 ? 14.917 20.486 -7.014 1.00 77.88 166 VAL A C 1
ATOM 1296 O O . VAL A 1 166 ? 14.366 21.585 -7.086 1.00 77.88 166 VAL A O 1
ATOM 1299 N N . ASP A 1 167 ? 14.679 19.500 -7.874 1.00 85.00 167 ASP A N 1
ATOM 1300 C CA . ASP A 1 167 ? 13.653 19.587 -8.912 1.00 85.00 167 ASP A CA 1
ATOM 1301 C C . ASP A 1 167 ? 12.241 19.431 -8.328 1.00 85.00 167 ASP A C 1
ATOM 1303 O O . ASP A 1 167 ? 12.014 18.720 -7.343 1.00 85.00 167 ASP A O 1
ATOM 1307 N N . THR A 1 168 ? 11.252 20.039 -8.986 1.00 87.19 168 THR A N 1
ATOM 1308 C CA . THR A 1 168 ? 9.833 19.949 -8.594 1.00 87.19 168 THR A CA 1
ATOM 1309 C C . THR A 1 168 ? 9.315 18.510 -8.601 1.00 87.19 168 THR A C 1
ATOM 1311 O O . THR A 1 168 ? 8.566 18.118 -7.707 1.00 87.19 168 THR A O 1
ATOM 1314 N N . GLU A 1 169 ? 9.747 17.701 -9.569 1.00 86.81 169 GLU A N 1
ATOM 1315 C CA . GLU A 1 169 ? 9.382 16.286 -9.678 1.00 86.81 169 GLU A CA 1
ATOM 1316 C C . GLU A 1 169 ? 9.962 15.443 -8.535 1.00 86.81 169 GLU A C 1
ATOM 1318 O O . GLU A 1 169 ? 9.264 14.591 -7.985 1.00 86.81 169 GLU A O 1
ATOM 1323 N N . PHE A 1 170 ? 11.210 15.713 -8.127 1.00 88.19 170 PHE A N 1
ATOM 1324 C CA . PHE A 1 170 ? 11.813 15.062 -6.962 1.00 88.19 170 PHE A CA 1
ATOM 1325 C C . PHE A 1 170 ? 11.036 15.416 -5.691 1.00 88.19 170 PHE A C 1
ATOM 1327 O O . PHE A 1 170 ? 10.675 14.528 -4.918 1.00 88.19 170 PHE A O 1
ATOM 1334 N N . GLY A 1 171 ? 10.714 16.702 -5.509 1.00 89.56 171 GLY A N 1
ATOM 1335 C CA . GLY A 1 171 ? 9.905 17.171 -4.385 1.00 89.56 171 GLY A CA 1
ATOM 1336 C C . GLY A 1 171 ? 8.528 16.503 -4.329 1.00 89.56 171 GLY A C 1
ATOM 1337 O O . GLY A 1 171 ? 8.109 16.055 -3.263 1.00 89.56 171 GLY A O 1
ATOM 1338 N N . ALA A 1 172 ? 7.844 16.368 -5.468 1.00 91.44 172 ALA A N 1
ATOM 1339 C CA . ALA A 1 172 ? 6.548 15.695 -5.546 1.00 91.44 172 ALA A CA 1
ATOM 1340 C C . ALA A 1 172 ? 6.641 14.203 -5.180 1.00 91.44 172 ALA A C 1
ATOM 1342 O O . ALA A 1 172 ? 5.861 13.729 -4.352 1.00 91.44 172 ALA A O 1
ATOM 1343 N N . ALA A 1 173 ? 7.618 13.475 -5.735 1.00 91.25 173 ALA A N 1
ATOM 1344 C CA . ALA A 1 173 ? 7.830 12.060 -5.425 1.00 91.25 173 ALA A CA 1
ATOM 1345 C C . ALA A 1 173 ? 8.169 11.844 -3.939 1.00 91.25 173 ALA A C 1
ATOM 1347 O O . ALA A 1 173 ? 7.635 10.937 -3.300 1.00 91.25 173 ALA A O 1
ATOM 1348 N N . PHE A 1 174 ? 8.994 12.723 -3.365 1.00 92.50 174 PHE A N 1
ATOM 1349 C CA . PHE A 1 174 ? 9.334 12.699 -1.945 1.00 92.50 174 PHE A CA 1
ATOM 1350 C C . PHE A 1 174 ? 8.116 12.952 -1.046 1.00 92.50 174 PHE A C 1
ATOM 1352 O O . PHE A 1 174 ? 7.905 12.234 -0.068 1.00 92.50 174 PHE A O 1
ATOM 1359 N N . VAL A 1 175 ? 7.272 13.929 -1.391 1.00 93.44 175 VAL A N 1
ATOM 1360 C CA . VAL A 1 175 ? 6.036 14.220 -0.650 1.00 93.44 175 VAL A CA 1
ATOM 1361 C C . VAL A 1 175 ? 5.062 13.043 -0.708 1.00 93.44 175 VAL A C 1
ATOM 1363 O O . VAL A 1 175 ? 4.507 12.680 0.327 1.00 93.44 175 VAL A O 1
ATOM 1366 N N . ILE A 1 176 ? 4.882 12.410 -1.871 1.00 94.31 176 ILE A N 1
ATOM 1367 C CA . ILE A 1 176 ? 4.017 11.227 -2.017 1.00 94.31 176 ILE A CA 1
ATOM 1368 C C . ILE A 1 176 ? 4.520 10.072 -1.144 1.00 94.31 176 ILE A C 1
ATOM 1370 O O . ILE A 1 176 ? 3.733 9.470 -0.411 1.00 94.31 176 ILE A O 1
ATOM 1374 N N . TYR A 1 177 ? 5.828 9.806 -1.163 1.00 94.38 177 TYR A N 1
ATOM 1375 C CA . TYR A 1 177 ? 6.447 8.782 -0.325 1.00 94.38 177 TYR A CA 1
ATOM 1376 C C . TYR A 1 177 ? 6.223 9.053 1.173 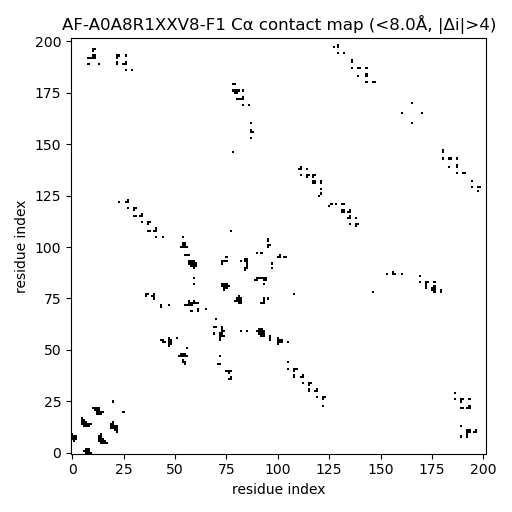1.00 94.38 177 TYR A C 1
ATOM 1378 O O . TYR A 1 177 ? 5.755 8.183 1.913 1.00 94.38 177 TYR A O 1
ATOM 1386 N N . LEU A 1 178 ? 6.469 10.289 1.626 1.00 93.88 178 LEU A N 1
ATOM 1387 C CA . LEU A 1 178 ? 6.230 10.691 3.016 1.00 93.88 178 LEU A CA 1
ATOM 1388 C C . LEU A 1 178 ? 4.751 10.618 3.413 1.00 93.88 178 LEU A C 1
ATOM 1390 O O . LEU A 1 178 ? 4.439 10.233 4.544 1.00 93.88 178 LEU A O 1
ATOM 1394 N N . MET A 1 179 ? 3.836 10.970 2.506 1.00 94.88 179 MET A N 1
ATOM 1395 C CA . MET A 1 179 ? 2.396 10.823 2.725 1.00 94.88 179 MET A CA 1
ATOM 1396 C C . MET A 1 179 ? 2.024 9.352 2.914 1.00 94.88 179 MET A C 1
ATOM 1398 O O . MET A 1 179 ? 1.322 9.033 3.872 1.00 94.88 179 MET A O 1
ATOM 1402 N N . GLY A 1 180 ? 2.538 8.459 2.064 1.00 94.81 180 GLY A N 1
ATOM 1403 C CA . GLY A 1 180 ? 2.332 7.015 2.169 1.00 94.81 180 GLY A CA 1
ATOM 1404 C C . GLY A 1 180 ? 2.836 6.435 3.492 1.00 94.81 180 GLY A C 1
ATOM 1405 O O . GLY A 1 180 ? 2.096 5.721 4.177 1.00 94.81 180 GLY A O 1
ATOM 1406 N N . LEU A 1 181 ? 4.055 6.804 3.901 1.00 94.81 181 LEU A N 1
ATOM 1407 C CA . LEU A 1 181 ? 4.638 6.418 5.190 1.00 94.81 181 LEU A CA 1
ATOM 1408 C C . LEU A 1 181 ? 3.783 6.911 6.367 1.00 94.81 181 LEU A C 1
ATOM 1410 O O . LEU A 1 181 ? 3.416 6.127 7.243 1.00 94.81 181 LEU A O 1
ATOM 1414 N N . THR A 1 182 ? 3.434 8.199 6.378 1.00 93.19 182 THR A N 1
ATOM 1415 C CA . THR A 1 182 ? 2.680 8.824 7.479 1.00 93.19 182 THR A CA 1
ATOM 1416 C C . THR A 1 182 ? 1.271 8.247 7.592 1.00 93.19 182 THR A C 1
ATOM 1418 O O . THR A 1 182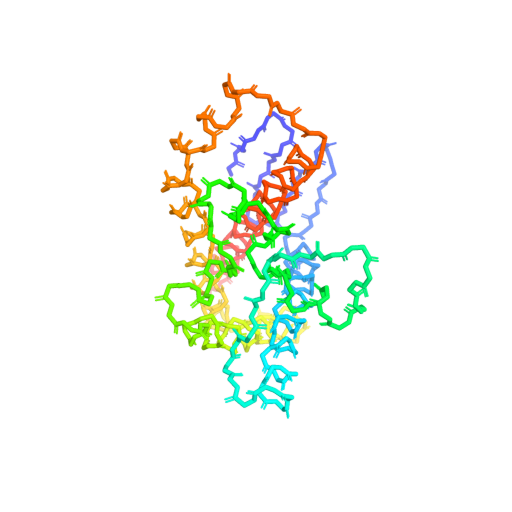 ? 0.801 7.960 8.694 1.00 93.19 182 THR A O 1
ATOM 1421 N N . PHE A 1 183 ? 0.602 8.040 6.458 1.00 94.75 183 PHE A N 1
ATOM 1422 C CA . PHE A 1 183 ? -0.725 7.435 6.393 1.00 94.75 183 PHE A CA 1
ATOM 1423 C C . PHE A 1 183 ? -0.721 6.017 6.965 1.00 94.75 183 PHE A C 1
ATOM 1425 O O . PHE A 1 183 ? -1.559 5.684 7.805 1.00 94.75 183 PHE A O 1
ATOM 1432 N N . ASN A 1 184 ? 0.255 5.198 6.569 1.00 95.62 184 ASN A N 1
ATOM 1433 C CA . ASN A 1 184 ? 0.362 3.830 7.058 1.00 95.62 184 ASN A CA 1
ATOM 1434 C C . ASN A 1 184 ? 0.734 3.764 8.536 1.00 95.62 184 ASN A C 1
ATOM 1436 O O . ASN A 1 184 ? 0.159 2.962 9.269 1.00 95.62 184 ASN A O 1
ATOM 1440 N N . TRP A 1 185 ? 1.624 4.643 8.993 1.00 94.25 185 TRP A N 1
ATOM 1441 C CA . TRP A 1 185 ? 1.960 4.777 10.408 1.00 94.25 185 TRP A CA 1
ATOM 1442 C C . TRP A 1 185 ? 0.741 5.165 11.253 1.00 94.25 185 TRP A C 1
ATOM 1444 O O . TRP A 1 185 ? 0.477 4.553 12.290 1.00 94.25 185 TRP A O 1
ATOM 1454 N N . PHE A 1 186 ? -0.061 6.123 10.780 1.00 93.50 186 PHE A N 1
ATOM 1455 C CA . PHE A 1 186 ? -1.305 6.507 11.441 1.00 93.50 186 PHE A CA 1
ATOM 1456 C C . PHE A 1 186 ? -2.315 5.354 11.478 1.00 93.50 186 PHE A C 1
ATOM 1458 O O . PHE A 1 186 ? -2.886 5.078 12.536 1.00 93.50 186 PHE A O 1
ATOM 1465 N N . PHE A 1 187 ? -2.496 4.642 10.361 1.00 95.44 187 PHE A N 1
ATOM 1466 C CA . PHE A 1 187 ? -3.363 3.467 10.316 1.00 95.44 187 PHE A CA 1
ATOM 1467 C C . PHE A 1 187 ? -2.929 2.407 11.337 1.00 95.44 187 PHE A C 1
ATOM 1469 O O . PHE A 1 187 ? -3.771 1.928 12.097 1.00 95.44 187 PHE A O 1
ATOM 1476 N N . THR A 1 188 ? -1.630 2.106 11.434 1.00 95.38 188 THR A N 1
ATOM 1477 C CA . THR A 1 188 ? -1.092 1.157 12.420 1.00 95.38 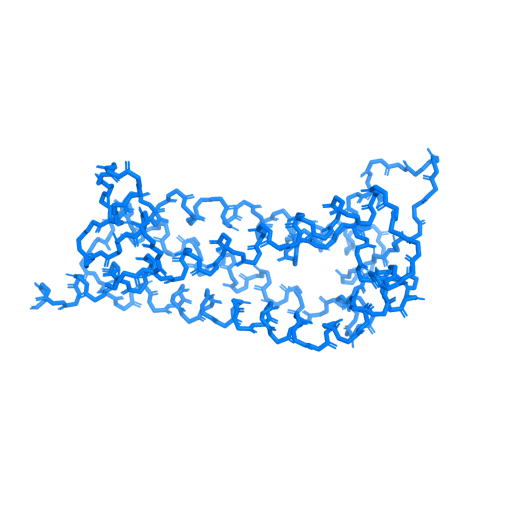188 THR A CA 1
ATOM 1478 C C . THR A 1 188 ? -1.498 1.525 13.843 1.00 95.38 188 THR A C 1
ATOM 1480 O O . THR A 1 188 ? -1.990 0.668 14.574 1.00 95.38 188 THR A O 1
ATOM 1483 N N . PHE A 1 189 ? -1.380 2.793 14.246 1.00 92.94 189 PHE A N 1
ATOM 1484 C CA . PHE A 1 189 ? -1.808 3.194 15.589 1.00 92.94 189 PHE A CA 1
ATOM 1485 C C . PHE A 1 189 ? -3.302 3.074 15.819 1.00 92.94 189 PHE A C 1
ATOM 1487 O O . PHE A 1 189 ? -3.716 2.615 16.883 1.00 92.94 189 PHE A O 1
ATOM 1494 N N . VAL A 1 190 ? -4.113 3.508 14.855 1.00 93.56 190 VAL A N 1
ATOM 1495 C CA . VAL A 1 190 ? -5.570 3.409 14.977 1.00 93.56 190 VAL A CA 1
ATOM 1496 C C . VAL A 1 190 ? -5.983 1.941 15.093 1.00 93.56 190 VAL A C 1
ATOM 1498 O O . VAL A 1 190 ? -6.838 1.615 15.917 1.00 93.56 190 VAL A O 1
ATOM 1501 N N . LEU A 1 191 ? -5.337 1.054 14.332 1.00 94.94 191 LEU A N 1
ATOM 1502 C CA . LEU A 1 191 ? -5.575 -0.384 14.379 1.00 94.94 191 LEU A CA 1
ATOM 1503 C C . LEU A 1 191 ? -5.177 -0.990 15.732 1.00 94.94 191 LEU A C 1
ATOM 1505 O O . LEU A 1 191 ? -5.972 -1.727 16.311 1.00 94.94 191 LEU A O 1
ATOM 1509 N N . TRP A 1 192 ? -4.008 -0.638 16.275 1.00 94.62 192 TRP A N 1
ATOM 1510 C CA . TRP A 1 192 ? -3.568 -1.091 17.601 1.00 94.62 192 TRP A CA 1
ATOM 1511 C C . TRP A 1 192 ? -4.473 -0.597 18.733 1.00 94.62 192 TRP A C 1
ATOM 1513 O O . TRP A 1 192 ? -4.853 -1.379 19.597 1.00 94.62 192 TRP A O 1
ATOM 1523 N N . HIS A 1 193 ? -4.872 0.675 18.727 1.00 92.06 193 HIS A N 1
ATOM 1524 C CA . HIS A 1 193 ? -5.805 1.197 19.731 1.00 92.06 193 HIS A CA 1
ATOM 1525 C C . HIS A 1 193 ? -7.203 0.58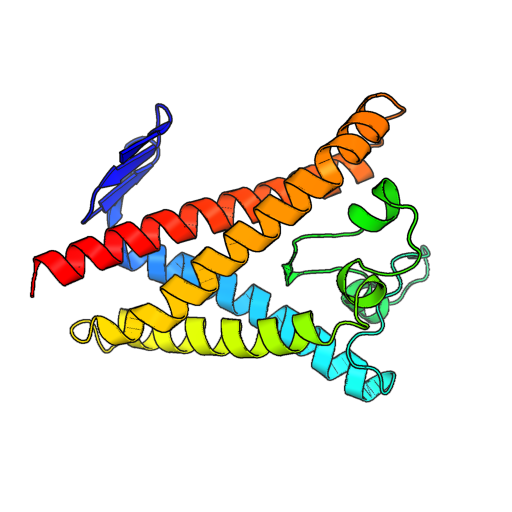6 19.599 1.00 92.06 193 HIS A C 1
ATOM 1527 O O . HIS A 1 193 ? -7.886 0.342 20.590 1.00 92.06 193 HIS A O 1
ATOM 1533 N N . TYR A 1 194 ? -7.649 0.298 18.374 1.00 92.12 194 TYR A N 1
ATOM 1534 C CA . TYR A 1 194 ? -8.885 -0.451 18.192 1.00 92.12 194 TYR A CA 1
ATOM 1535 C C . TYR A 1 194 ? -8.772 -1.876 18.742 1.00 92.12 194 TYR A C 1
ATOM 1537 O O . TYR A 1 194 ? -9.708 -2.345 19.381 1.00 92.12 194 TYR A O 1
ATOM 1545 N N . TYR A 1 195 ? -7.643 -2.548 18.522 1.00 92.88 195 TYR A N 1
ATOM 1546 C CA . TYR A 1 195 ? -7.383 -3.874 19.073 1.00 92.88 195 TYR A CA 1
ATOM 1547 C C . TYR A 1 195 ? -7.474 -3.881 20.601 1.00 92.88 195 TYR A C 1
ATOM 1549 O O . TYR A 1 195 ? -8.283 -4.628 21.148 1.00 92.88 195 TYR A O 1
ATOM 1557 N N . TRP A 1 196 ? -6.735 -2.997 21.279 1.00 90.81 196 TRP A N 1
ATOM 1558 C CA . TRP A 1 196 ? -6.755 -2.904 22.742 1.00 90.81 196 TRP A CA 1
ATOM 1559 C C . TRP A 1 196 ? -8.145 -2.582 23.289 1.00 90.81 196 TRP A C 1
ATOM 1561 O O . TRP A 1 196 ? -8.563 -3.166 24.282 1.00 90.81 196 TRP A O 1
ATOM 1571 N N . TYR A 1 197 ? -8.910 -1.735 22.596 1.00 89.88 197 TYR A N 1
ATOM 1572 C CA . TYR A 1 197 ? -10.302 -1.465 22.947 1.00 89.88 197 TYR A CA 1
ATOM 1573 C C . TYR A 1 197 ? -11.217 -2.695 22.890 1.00 89.88 197 TYR A C 1
ATOM 1575 O O . TYR A 1 197 ? -12.172 -2.788 23.663 1.00 89.88 197 TYR A O 1
ATOM 1583 N N . VAL A 1 198 ? -11.012 -3.589 21.918 1.00 89.44 198 VAL A N 1
ATOM 1584 C CA . VAL A 1 198 ? -11.812 -4.817 21.811 1.00 89.44 198 VAL A CA 1
ATOM 1585 C C . VAL A 1 198 ? -11.338 -5.844 22.838 1.00 89.44 198 VAL A C 1
ATOM 1587 O O . VAL A 1 198 ? -12.187 -6.474 23.459 1.00 89.44 198 VAL A O 1
ATOM 1590 N N . GLU A 1 199 ? -10.028 -5.955 23.061 1.00 88.88 199 GLU A N 1
ATOM 1591 C CA . GLU A 1 199 ? -9.439 -6.850 24.064 1.00 88.88 199 GLU A CA 1
ATOM 1592 C C . GLU A 1 199 ? -9.877 -6.484 25.492 1.00 88.88 199 GLU A C 1
ATOM 1594 O O . GLU A 1 199 ? -10.279 -7.359 26.242 1.00 88.88 199 GLU A O 1
ATOM 1599 N N . GLU A 1 200 ? -9.911 -5.194 25.854 1.00 86.62 200 GLU A N 1
ATOM 1600 C CA . GLU A 1 200 ? -10.385 -4.720 27.173 1.00 86.62 200 GLU A CA 1
ATOM 1601 C C . GLU A 1 200 ? -11.867 -5.060 27.441 1.00 86.62 200 GLU A C 1
ATOM 1603 O O . GLU A 1 200 ? -12.338 -5.026 28.575 1.00 86.62 200 GLU A O 1
ATOM 1608 N N . LYS A 1 201 ? -12.636 -5.352 26.389 1.00 81.94 201 LYS A N 1
ATOM 1609 C CA . LYS A 1 201 ? -14.063 -5.679 26.484 1.00 81.94 201 LYS A CA 1
ATOM 1610 C C . LYS A 1 201 ? -14.364 -7.171 26.569 1.00 81.94 201 LYS A C 1
ATOM 1612 O O . LYS A 1 201 ? -15.544 -7.501 26.733 1.00 81.94 201 LYS A O 1
ATOM 1617 N N . LEU A 1 202 ? -13.369 -8.029 26.355 1.00 75.31 202 LEU A N 1
ATOM 1618 C CA . LEU A 1 202 ? -13.488 -9.474 26.536 1.00 75.31 202 LEU A CA 1
ATOM 1619 C C . LEU A 1 202 ? -13.373 -9.829 28.021 1.00 75.31 202 LEU A C 1
ATOM 1621 O O . LEU A 1 202 ? -14.145 -10.724 28.432 1.00 75.31 202 LEU A O 1
#

Radius of gyration: 18.44 Å; Cα contacts (8 Å, |Δi|>4): 240; chains: 1; bounding box: 42×35×52 Å

Sequence (202 aa):
MKLCLFIIIKEKNTSVCGLSLKNRHLCIIFAILQFLVALTSLIQHAYSMQKHNTIFACQSNLTTSSTAAEMFLAYDIIIFDYGLMHRILGTTECIANYLDGGFMRSVWCLSHSSSLFLLLIALLFLTKPVWLLWPALLMQSSYVLGLAILTMATIPKILEALGGQVDTEFGAAFVIYLMGLTFNWFFTFVLWHYYWYVEEKL